Protein AF-A0A2W5SV31-F1 (afdb_monomer)

Structure (mmCIF, N/CA/C/O backbone):
data_AF-A0A2W5SV31-F1
#
_entry.id   AF-A0A2W5SV31-F1
#
loop_
_atom_site.group_PDB
_atom_site.id
_atom_site.type_symbol
_atom_site.label_atom_id
_atom_site.label_alt_id
_atom_site.label_comp_id
_atom_site.label_asym_id
_atom_site.label_entity_id
_atom_site.label_seq_id
_atom_site.pdbx_PDB_ins_code
_atom_site.Cartn_x
_atom_site.Cartn_y
_atom_site.Cartn_z
_atom_site.occupancy
_atom_site.B_iso_or_equiv
_atom_site.auth_seq_id
_atom_site.auth_comp_id
_atom_site.auth_asym_id
_atom_site.auth_atom_id
_atom_site.pdbx_PDB_model_num
ATOM 1 N N . MET A 1 1 ? -4.454 -2.078 -28.420 1.00 28.22 1 MET A N 1
ATOM 2 C CA . MET A 1 1 ? -4.135 -2.884 -27.224 1.00 28.22 1 MET A CA 1
ATOM 3 C C . MET A 1 1 ? -2.738 -2.493 -26.779 1.00 28.22 1 MET A C 1
ATOM 5 O O . MET A 1 1 ? -1.772 -2.972 -27.354 1.00 28.22 1 MET A O 1
ATOM 9 N N . SER A 1 2 ? -2.621 -1.537 -25.859 1.00 23.86 2 SER A N 1
ATOM 10 C CA . SER A 1 2 ? -1.318 -1.123 -25.331 1.00 23.86 2 SER A CA 1
ATOM 11 C C . SER A 1 2 ? -0.977 -2.028 -24.158 1.00 23.86 2 SER A C 1
ATOM 13 O O . SER A 1 2 ? -1.646 -1.982 -23.128 1.00 23.86 2 SER A O 1
ATOM 15 N N . CYS A 1 3 ? 0.020 -2.889 -24.344 1.00 21.86 3 CYS A N 1
ATOM 16 C CA . CYS A 1 3 ? 0.583 -3.693 -23.271 1.00 21.86 3 CYS A CA 1
ATOM 17 C C . CYS A 1 3 ? 1.307 -2.734 -22.314 1.00 21.86 3 CYS A C 1
ATOM 19 O O . CYS A 1 3 ? 2.366 -2.203 -22.641 1.00 21.86 3 CYS A O 1
ATOM 21 N N . VAL A 1 4 ? 0.691 -2.429 -21.171 1.00 24.11 4 VAL A N 1
ATOM 22 C CA . VAL A 1 4 ? 1.327 -1.644 -20.108 1.00 24.11 4 VAL A CA 1
ATOM 23 C C . VAL A 1 4 ? 2.285 -2.582 -19.384 1.00 24.11 4 VAL A C 1
ATOM 25 O O . VAL A 1 4 ? 1.904 -3.276 -18.445 1.00 24.11 4 VAL A O 1
ATOM 28 N N . VAL A 1 5 ? 3.533 -2.636 -19.847 1.00 25.06 5 VAL A N 1
ATOM 29 C CA . VAL A 1 5 ? 4.614 -3.285 -19.102 1.00 25.06 5 VAL A CA 1
ATOM 30 C C . VAL A 1 5 ? 4.975 -2.351 -17.951 1.00 25.06 5 VAL A C 1
ATOM 32 O O . VAL A 1 5 ? 5.663 -1.347 -18.124 1.00 25.06 5 VAL A O 1
ATOM 35 N N . ALA A 1 6 ? 4.440 -2.638 -16.765 1.00 26.17 6 ALA A N 1
ATOM 36 C CA . ALA A 1 6 ? 4.864 -1.982 -15.540 1.00 26.17 6 ALA A CA 1
ATOM 37 C C . ALA A 1 6 ? 6.338 -2.334 -15.288 1.00 26.17 6 ALA A C 1
ATOM 39 O O . ALA A 1 6 ? 6.688 -3.509 -15.177 1.00 26.17 6 ALA A O 1
ATOM 40 N N . LEU A 1 7 ? 7.199 -1.319 -15.195 1.00 31.69 7 LEU A N 1
ATOM 41 C CA . LEU A 1 7 ? 8.605 -1.474 -14.834 1.00 31.69 7 LEU A CA 1
ATOM 42 C C . LEU A 1 7 ? 8.686 -1.924 -13.360 1.00 31.69 7 LEU A C 1
ATOM 44 O O . LEU A 1 7 ? 8.782 -1.109 -12.445 1.00 31.69 7 LEU A O 1
ATOM 48 N N . GLN A 1 8 ? 8.552 -3.227 -13.107 1.00 31.91 8 GLN A N 1
ATOM 49 C CA . GLN A 1 8 ? 8.693 -3.805 -11.772 1.00 31.91 8 GLN A CA 1
ATOM 50 C C . GLN A 1 8 ? 10.175 -4.062 -11.483 1.00 31.91 8 GLN A C 1
ATOM 52 O O . GLN A 1 8 ? 10.772 -5.019 -11.979 1.00 31.91 8 GLN A O 1
ATOM 57 N N . PHE A 1 9 ? 10.768 -3.218 -10.641 1.00 34.75 9 PHE A N 1
ATOM 58 C CA . PHE A 1 9 ? 12.028 -3.538 -9.978 1.00 34.75 9 PHE A CA 1
ATOM 59 C C . PHE A 1 9 ? 11.745 -4.614 -8.919 1.00 34.75 9 PHE A C 1
ATOM 61 O O . PHE A 1 9 ? 11.194 -4.321 -7.859 1.00 34.75 9 PHE A O 1
ATOM 68 N N . LEU A 1 10 ? 12.066 -5.878 -9.211 1.00 33.59 10 LEU A N 1
ATOM 69 C CA . LEU A 1 10 ? 12.044 -6.937 -8.199 1.00 33.59 10 LEU A CA 1
ATOM 70 C C . LEU A 1 10 ? 13.312 -6.838 -7.345 1.00 33.59 10 LEU A C 1
ATOM 72 O O . LEU A 1 10 ? 14.412 -7.076 -7.836 1.00 33.59 10 LEU A O 1
ATOM 76 N N . GLN A 1 11 ? 13.143 -6.521 -6.062 1.00 34.50 11 GLN A N 1
ATOM 77 C CA . GLN A 1 11 ? 14.198 -6.603 -5.057 1.00 34.50 11 GLN A CA 1
ATOM 78 C C . GLN A 1 11 ? 14.086 -7.947 -4.325 1.00 34.50 11 GLN A C 1
ATOM 80 O O . GLN A 1 11 ? 13.143 -8.176 -3.570 1.00 34.50 11 GLN A O 1
ATOM 85 N N . THR A 1 12 ? 15.053 -8.841 -4.522 1.00 31.34 12 THR A N 1
ATOM 86 C CA . THR A 1 12 ? 15.200 -10.066 -3.722 1.00 31.34 12 THR A CA 1
ATOM 87 C C . THR A 1 12 ? 16.319 -9.859 -2.700 1.00 31.34 12 THR A C 1
ATOM 89 O O . THR A 1 12 ? 17.489 -10.045 -3.022 1.00 31.34 12 THR A O 1
ATOM 92 N N . GLY A 1 13 ? 15.984 -9.430 -1.478 1.00 31.97 13 GLY A N 1
ATOM 93 C CA . GLY A 1 13 ? 16.964 -9.299 -0.390 1.00 31.97 13 GLY A CA 1
ATOM 94 C C . GLY A 1 13 ? 16.401 -8.692 0.902 1.00 31.97 13 GLY A C 1
ATOM 95 O O . GLY A 1 13 ? 15.624 -7.740 0.858 1.00 31.97 13 GLY A O 1
ATOM 96 N N . ARG A 1 14 ? 16.783 -9.262 2.058 1.00 30.42 14 ARG A N 1
ATOM 97 C CA . ARG A 1 14 ? 16.486 -8.756 3.415 1.00 30.42 14 ARG A CA 1
ATOM 98 C C . ARG A 1 14 ? 17.289 -7.476 3.692 1.00 30.42 14 ARG A C 1
ATOM 100 O O . ARG A 1 14 ? 18.490 -7.446 3.454 1.00 30.42 14 ARG A O 1
ATOM 107 N N . LEU A 1 15 ? 16.638 -6.452 4.249 1.00 33.12 15 LEU A N 1
ATOM 108 C CA . LEU A 1 15 ? 17.265 -5.176 4.619 1.00 33.12 15 LEU A CA 1
ATOM 109 C C . LEU A 1 15 ? 17.731 -5.178 6.085 1.00 33.12 15 LEU A C 1
ATOM 111 O O . LEU A 1 15 ? 16.917 -5.383 6.988 1.00 33.12 15 LEU A O 1
ATOM 115 N N . ALA A 1 16 ? 19.017 -4.895 6.307 1.00 25.41 16 ALA A N 1
ATOM 116 C CA . ALA A 1 16 ? 19.565 -4.460 7.593 1.00 25.41 16 ALA A CA 1
ATOM 117 C C . ALA A 1 16 ? 19.514 -2.921 7.694 1.00 25.41 16 ALA A C 1
ATOM 119 O O . ALA A 1 16 ? 19.647 -2.221 6.690 1.00 25.41 16 ALA A O 1
ATOM 120 N N . GLN A 1 17 ? 19.279 -2.396 8.901 1.00 27.17 17 GLN A N 1
ATOM 121 C CA . GLN A 1 17 ? 19.207 -0.957 9.182 1.00 27.17 17 GLN A CA 1
ATOM 122 C C . GLN A 1 17 ? 20.571 -0.275 8.987 1.00 27.17 17 GLN A C 1
ATOM 124 O O . GLN A 1 17 ? 21.580 -0.752 9.498 1.00 27.17 17 GLN A O 1
ATOM 129 N N . VAL A 1 18 ? 20.582 0.877 8.311 1.00 25.62 18 VAL A N 1
ATOM 130 C CA . VAL A 1 18 ? 21.742 1.779 8.242 1.00 25.62 18 VAL A CA 1
ATOM 131 C C . VAL A 1 18 ? 21.628 2.802 9.372 1.00 25.62 18 VAL A C 1
ATOM 133 O O . VAL A 1 18 ? 20.698 3.609 9.393 1.00 25.62 18 VAL A O 1
ATOM 136 N N . ALA A 1 19 ? 22.579 2.763 10.305 1.00 24.53 19 ALA A N 1
ATOM 137 C CA . ALA A 1 19 ? 22.870 3.864 11.216 1.00 24.53 19 ALA A CA 1
ATOM 138 C C . ALA A 1 19 ? 23.867 4.817 10.534 1.00 24.53 19 ALA A C 1
ATOM 140 O O . ALA A 1 19 ? 24.877 4.369 9.995 1.00 24.53 19 ALA A O 1
ATOM 141 N N . PHE A 1 20 ? 23.590 6.123 10.553 1.00 26.66 20 PHE A N 1
ATOM 142 C CA . PHE A 1 20 ? 24.522 7.148 10.080 1.00 26.66 20 PHE A CA 1
ATOM 143 C C . PHE A 1 20 ? 25.347 7.700 11.254 1.00 26.66 20 PHE A C 1
ATOM 145 O O . PHE A 1 20 ? 24.796 8.285 12.183 1.00 26.66 20 PHE A O 1
ATOM 152 N N . ALA A 1 21 ? 26.666 7.546 11.167 1.00 24.17 21 ALA A N 1
ATOM 153 C CA . ALA A 1 21 ? 27.721 8.317 11.835 1.00 24.17 21 ALA A CA 1
ATOM 154 C C . ALA A 1 21 ? 28.851 8.412 10.789 1.00 24.17 21 ALA A C 1
ATOM 156 O O . ALA A 1 21 ? 29.061 7.437 10.076 1.00 24.17 21 ALA A O 1
ATOM 157 N N . ASN A 1 22 ? 29.615 9.469 10.526 1.00 29.94 22 ASN A N 1
ATOM 158 C CA . ASN A 1 22 ? 29.923 10.811 11.041 1.00 29.94 22 ASN A CA 1
ATOM 159 C C . ASN A 1 22 ? 30.440 11.599 9.794 1.00 29.94 22 ASN A C 1
ATOM 161 O O . ASN A 1 22 ? 30.661 10.988 8.754 1.00 29.94 22 ASN A O 1
ATOM 165 N N . GLY A 1 23 ? 30.715 12.903 9.752 1.00 28.09 23 GLY A N 1
ATOM 166 C CA . GLY A 1 23 ? 30.848 13.954 10.756 1.00 28.09 23 GLY A CA 1
ATOM 167 C C . GLY A 1 23 ? 31.548 15.176 10.129 1.00 28.09 23 GLY A C 1
ATOM 168 O O . GLY A 1 23 ? 31.851 15.175 8.936 1.00 28.09 23 GLY A O 1
ATOM 169 N N . GLY A 1 24 ? 31.836 16.194 10.948 1.00 26.61 24 GLY A N 1
ATOM 170 C CA . GLY A 1 24 ? 32.794 17.258 10.621 1.00 26.61 24 GLY A CA 1
ATOM 171 C C . GLY A 1 24 ? 32.384 18.655 11.090 1.00 26.61 24 GLY A C 1
ATOM 172 O O . GLY A 1 24 ? 31.771 19.401 10.338 1.00 26.61 24 GLY A O 1
ATOM 173 N N . GLY A 1 25 ? 32.763 19.022 12.317 1.00 28.23 25 GLY A N 1
ATOM 174 C CA . GLY A 1 25 ? 32.589 20.372 12.864 1.00 28.23 25 GLY A CA 1
ATOM 175 C C . GLY A 1 25 ? 33.135 20.476 14.286 1.00 28.23 25 GLY A C 1
ATOM 176 O O . GLY A 1 25 ? 32.397 20.347 15.254 1.00 28.23 25 GLY A O 1
ATOM 177 N N . ILE A 1 26 ? 34.451 20.638 14.384 1.00 30.05 26 ILE A N 1
ATOM 178 C CA . ILE A 1 26 ? 35.252 20.718 15.610 1.00 30.05 26 ILE A CA 1
ATOM 179 C C . ILE A 1 26 ? 35.095 22.120 16.215 1.00 30.05 26 ILE A C 1
ATOM 181 O O . ILE A 1 26 ? 35.419 23.108 15.563 1.00 30.05 26 ILE A O 1
ATOM 185 N N . GLY A 1 27 ? 34.626 22.203 17.459 1.00 30.16 27 GLY A N 1
ATOM 186 C CA . GLY A 1 27 ? 34.583 23.426 18.259 1.00 30.16 27 GLY A CA 1
ATOM 187 C C . GLY A 1 27 ? 34.856 23.072 19.716 1.00 30.16 27 GLY A C 1
ATOM 188 O O . GLY A 1 27 ? 34.079 22.360 20.342 1.00 30.16 27 GLY A O 1
ATOM 189 N N . ALA A 1 28 ? 36.013 23.499 20.208 1.00 32.50 28 ALA A N 1
ATOM 190 C CA . ALA A 1 28 ? 36.573 23.159 21.508 1.00 32.50 28 ALA A CA 1
ATOM 191 C C . ALA A 1 28 ? 35.790 23.757 22.690 1.00 32.50 28 ALA A C 1
ATOM 193 O O . ALA A 1 28 ? 35.463 24.939 22.657 1.00 32.50 28 ALA A O 1
ATOM 194 N N . ALA A 1 29 ? 35.606 22.973 23.762 1.00 32.12 29 ALA A N 1
ATOM 195 C CA . ALA A 1 29 ? 35.586 23.442 25.154 1.00 32.12 29 ALA A CA 1
ATOM 196 C C . ALA A 1 29 ? 35.555 22.263 26.155 1.00 32.12 29 ALA A C 1
ATOM 198 O O . ALA A 1 29 ? 34.691 21.401 26.060 1.00 32.12 29 ALA A O 1
ATOM 199 N N . GLY A 1 30 ? 36.444 22.307 27.158 1.00 32.25 30 GLY A N 1
ATOM 200 C CA . GLY A 1 30 ? 36.186 21.821 28.526 1.00 32.25 30 GLY A CA 1
ATOM 201 C C . GLY A 1 30 ? 36.453 20.342 28.839 1.00 32.25 30 GLY A C 1
ATOM 202 O O . GLY A 1 30 ? 35.803 19.455 28.307 1.00 32.25 30 GLY A O 1
ATOM 203 N N . GLY A 1 31 ? 37.401 20.093 29.750 1.00 33.03 31 GLY A N 1
ATOM 204 C CA . GLY A 1 31 ? 37.865 18.769 30.173 1.00 33.03 31 GLY A CA 1
ATOM 205 C C . GLY A 1 31 ? 36.942 17.969 31.103 1.00 33.03 31 GLY A C 1
ATOM 206 O O . GLY A 1 31 ? 35.987 18.489 31.671 1.00 33.03 31 GLY A O 1
ATOM 207 N N . GLY A 1 32 ? 37.303 16.696 31.301 1.00 31.58 32 GLY A N 1
ATOM 208 C CA . GLY A 1 32 ? 36.719 15.832 32.329 1.00 31.58 32 GLY A CA 1
ATOM 209 C C . GLY A 1 32 ? 36.829 14.333 32.037 1.00 31.58 32 GLY A C 1
ATOM 210 O O . GLY A 1 32 ? 36.016 13.798 31.301 1.00 31.58 32 GLY A O 1
ATOM 211 N N . THR A 1 33 ? 37.808 13.691 32.686 1.00 34.09 33 THR A N 1
ATOM 212 C CA . THR A 1 33 ? 37.839 12.299 33.204 1.00 34.09 33 THR A CA 1
ATOM 213 C C . THR A 1 33 ? 37.586 11.100 32.276 1.00 34.09 33 THR A C 1
ATOM 215 O O . THR A 1 33 ? 36.576 10.985 31.595 1.00 34.09 33 THR A O 1
ATOM 218 N N . GLY A 1 34 ? 38.530 10.155 32.334 1.00 35.09 34 GLY A N 1
ATOM 219 C CA . GLY A 1 34 ? 38.631 8.979 31.480 1.00 35.09 34 GLY A CA 1
ATOM 220 C C . GLY A 1 34 ? 37.488 7.9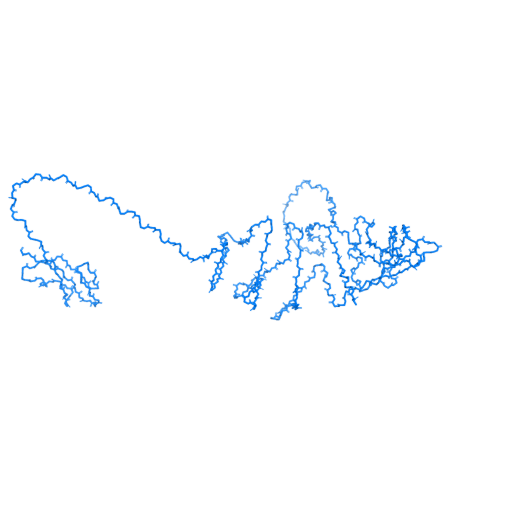68 31.565 1.00 35.09 34 GLY A C 1
ATOM 221 O O . GLY A 1 34 ? 36.895 7.728 32.613 1.00 35.09 34 GLY A O 1
ATOM 222 N N . VAL A 1 35 ? 37.273 7.316 30.425 1.00 34.53 35 VAL A N 1
ATOM 223 C CA . VAL A 1 35 ? 36.503 6.085 30.276 1.00 34.53 35 VAL A CA 1
ATOM 224 C C . VAL A 1 35 ? 37.408 5.102 29.543 1.00 34.53 35 VAL A C 1
ATOM 226 O O . VAL A 1 35 ? 37.850 5.348 28.423 1.00 34.53 35 VAL A O 1
ATOM 229 N N . THR A 1 36 ? 37.734 4.010 30.221 1.00 30.97 36 THR A N 1
ATOM 230 C CA . THR A 1 36 ? 38.489 2.871 29.704 1.00 30.97 36 THR A CA 1
ATOM 231 C C . THR A 1 36 ? 37.670 2.146 28.635 1.00 30.97 36 THR A C 1
ATOM 233 O O . THR A 1 36 ? 36.593 1.628 28.929 1.00 30.97 36 THR A O 1
ATOM 236 N N . THR A 1 37 ? 38.167 2.091 27.402 1.00 33.75 37 THR A N 1
ATOM 237 C CA . THR A 1 37 ? 37.615 1.249 26.330 1.00 33.75 37 THR A CA 1
ATOM 238 C C . THR A 1 37 ? 37.986 -0.223 26.562 1.00 33.75 37 THR A C 1
ATOM 240 O O . THR A 1 37 ? 39.165 -0.488 26.813 1.00 33.75 37 THR A O 1
ATOM 243 N N . PRO A 1 38 ? 37.055 -1.190 26.454 1.00 36.47 38 PRO A N 1
ATOM 244 C CA . PRO A 1 38 ? 37.415 -2.607 26.413 1.00 36.47 38 PRO A CA 1
ATOM 245 C C . PRO A 1 38 ? 38.151 -2.942 25.099 1.00 36.47 38 PRO A C 1
ATOM 247 O O . PRO A 1 38 ? 37.818 -2.350 24.068 1.00 36.47 38 PRO A O 1
ATOM 250 N N . PRO A 1 39 ? 39.119 -3.876 25.106 1.00 44.94 39 PRO A N 1
ATOM 251 C CA . PRO A 1 39 ? 39.737 -4.396 23.892 1.00 44.94 39 PRO A CA 1
ATOM 252 C C . PRO A 1 39 ? 38.855 -5.487 23.255 1.00 44.94 39 PRO A C 1
ATOM 254 O O . PRO A 1 39 ? 38.034 -6.100 23.934 1.00 44.94 39 PRO A O 1
ATOM 257 N N . ASP A 1 40 ? 39.068 -5.729 21.962 1.00 37.69 40 ASP A N 1
ATOM 258 C CA . ASP A 1 40 ? 38.456 -6.766 21.116 1.00 37.69 40 ASP A CA 1
ATOM 259 C C . ASP A 1 40 ? 37.000 -6.559 20.672 1.00 37.69 40 ASP A C 1
ATOM 261 O O . ASP A 1 40 ? 36.059 -7.219 21.113 1.00 37.69 40 ASP A O 1
ATOM 265 N N . LEU A 1 41 ? 36.843 -5.717 19.645 1.00 30.92 41 LEU A N 1
ATOM 266 C CA . LEU A 1 41 ? 35.881 -5.995 18.580 1.00 30.92 41 LEU A CA 1
ATOM 267 C C . LEU A 1 41 ? 36.667 -6.453 17.339 1.00 30.92 41 LEU A C 1
ATOM 269 O O . LEU A 1 41 ? 37.609 -5.760 16.945 1.00 30.92 41 LEU A O 1
ATOM 273 N N . PRO A 1 42 ? 36.316 -7.599 16.723 1.00 33.97 42 PRO A N 1
ATOM 274 C CA . PRO A 1 42 ? 36.942 -8.041 15.481 1.00 33.97 42 PRO A CA 1
ATOM 275 C C . PRO A 1 42 ? 36.697 -7.003 14.372 1.00 33.97 42 PRO A C 1
ATOM 277 O O . PRO A 1 42 ? 35.735 -6.229 14.460 1.00 33.97 42 PRO A O 1
ATOM 280 N N . PRO A 1 43 ? 37.553 -6.948 13.333 1.00 34.06 43 PRO A N 1
ATOM 281 C CA . PRO A 1 43 ? 37.387 -5.991 12.247 1.00 34.06 43 PRO A CA 1
ATOM 282 C C . PRO A 1 43 ? 35.987 -6.138 11.651 1.00 34.06 43 PRO A C 1
ATOM 284 O O . PRO A 1 43 ? 35.509 -7.253 11.447 1.00 34.06 43 PRO A O 1
ATOM 287 N N . PHE A 1 44 ? 35.331 -5.004 11.395 1.00 30.86 44 PHE A N 1
ATOM 288 C CA . PHE A 1 44 ? 34.075 -4.953 10.659 1.00 30.86 44 PHE A CA 1
ATOM 289 C C . PHE A 1 44 ? 34.270 -5.656 9.312 1.00 30.86 44 PHE A C 1
ATOM 291 O O . PHE A 1 44 ? 34.771 -5.057 8.360 1.00 30.86 44 PHE A O 1
ATOM 298 N N . GLU A 1 45 ? 33.868 -6.922 9.217 1.00 31.19 45 GLU A N 1
ATOM 299 C CA . GLU A 1 45 ? 33.585 -7.511 7.923 1.00 31.19 45 GLU A CA 1
ATOM 300 C C . GLU A 1 45 ? 32.416 -6.728 7.336 1.00 31.19 45 GLU A C 1
ATOM 302 O O . GLU A 1 45 ? 31.331 -6.617 7.912 1.00 31.19 45 GLU A O 1
ATOM 307 N N . GLN A 1 46 ? 32.707 -6.105 6.203 1.00 30.31 46 GLN A N 1
ATOM 308 C CA . GLN A 1 46 ? 31.790 -5.343 5.388 1.00 30.31 46 GLN A CA 1
ATOM 309 C C . GLN A 1 46 ? 30.549 -6.199 5.111 1.00 30.31 46 GLN A C 1
ATOM 311 O O . GLN A 1 46 ? 30.577 -7.124 4.302 1.00 30.31 46 GLN A O 1
ATOM 316 N N . LEU A 1 47 ? 29.460 -5.905 5.823 1.00 33.75 47 LEU A N 1
ATOM 317 C CA . LEU A 1 47 ? 28.189 -6.590 5.657 1.00 33.75 47 LEU A CA 1
ATOM 318 C C . LEU A 1 47 ? 27.688 -6.298 4.237 1.00 33.75 47 LEU A C 1
ATOM 320 O O . LEU A 1 47 ? 27.212 -5.203 3.944 1.00 33.75 47 LEU A O 1
ATOM 324 N N . VAL A 1 48 ? 27.855 -7.267 3.338 1.00 36.81 48 VAL A N 1
ATOM 325 C CA . VAL A 1 48 ? 27.348 -7.217 1.967 1.00 36.81 48 VAL A CA 1
ATOM 326 C C . VAL A 1 48 ? 25.828 -7.073 2.036 1.00 36.81 48 VAL A C 1
ATOM 328 O O . VAL A 1 48 ? 25.135 -8.017 2.414 1.00 36.81 48 VAL A O 1
ATOM 331 N N . THR A 1 49 ? 25.287 -5.905 1.688 1.00 42.62 49 THR A N 1
ATOM 332 C CA . THR A 1 49 ? 23.838 -5.731 1.520 1.00 42.62 49 THR A CA 1
ATOM 333 C C . THR A 1 49 ? 23.442 -6.170 0.104 1.00 42.62 49 THR A C 1
ATOM 335 O O . THR A 1 49 ? 23.898 -5.553 -0.858 1.00 42.62 49 THR A O 1
ATOM 338 N N . PRO A 1 50 ? 22.601 -7.209 -0.064 1.00 47.00 50 PRO A N 1
ATOM 339 C CA . PRO A 1 50 ? 22.280 -7.788 -1.363 1.00 47.00 50 PRO A CA 1
ATOM 340 C C . PRO A 1 50 ? 21.022 -7.164 -1.984 1.00 47.00 50 PRO A C 1
ATOM 342 O O . PRO A 1 50 ? 20.007 -6.949 -1.316 1.00 47.00 50 PRO A O 1
ATOM 345 N N . GLY A 1 51 ? 21.068 -6.946 -3.297 1.00 47.94 51 GLY A N 1
ATOM 346 C CA . GLY A 1 51 ? 19.912 -6.580 -4.110 1.00 47.94 51 GLY A CA 1
ATOM 347 C C . GLY A 1 51 ? 20.353 -6.128 -5.492 1.00 47.94 51 GLY A C 1
ATOM 348 O O . GLY A 1 51 ? 20.409 -4.932 -5.750 1.00 47.94 51 GLY A O 1
ATOM 349 N N . ALA A 1 52 ? 20.695 -7.074 -6.367 1.00 55.94 52 ALA A N 1
ATOM 350 C CA . ALA A 1 52 ? 21.082 -6.762 -7.734 1.00 55.94 52 ALA A CA 1
ATOM 351 C C . ALA A 1 52 ? 19.907 -6.107 -8.479 1.00 55.94 52 ALA A C 1
ATOM 353 O O . ALA A 1 52 ? 18.974 -6.793 -8.905 1.00 55.94 52 ALA A O 1
ATOM 354 N N . TYR A 1 53 ? 19.929 -4.779 -8.636 1.00 68.75 53 TYR A N 1
ATOM 355 C CA . TYR A 1 53 ? 18.973 -4.109 -9.512 1.00 68.75 53 TYR A CA 1
ATOM 356 C C . TYR A 1 53 ? 19.263 -4.574 -10.932 1.00 68.75 53 TYR A C 1
ATOM 358 O O . TYR A 1 53 ? 20.389 -4.477 -11.416 1.00 68.75 53 TYR A O 1
ATOM 366 N N . THR A 1 54 ? 18.246 -5.117 -11.589 1.00 81.19 54 THR A N 1
ATOM 367 C CA . THR A 1 54 ? 18.347 -5.550 -12.978 1.00 81.19 54 THR A CA 1
ATOM 368 C C . THR A 1 54 ? 17.245 -4.910 -13.793 1.00 81.19 54 THR A C 1
ATOM 370 O O . THR A 1 54 ? 16.110 -4.793 -13.324 1.00 81.19 54 THR A O 1
ATOM 373 N N . ILE A 1 55 ? 17.572 -4.507 -15.016 1.00 83.19 55 ILE A N 1
ATOM 374 C CA . ILE A 1 55 ? 16.603 -3.913 -15.938 1.00 83.19 55 ILE A CA 1
ATOM 375 C C . ILE A 1 55 ? 16.139 -5.007 -16.900 1.00 83.19 55 ILE A C 1
ATOM 377 O O . ILE A 1 55 ? 16.986 -5.590 -17.580 1.00 83.19 55 ILE A O 1
ATOM 381 N N . PRO A 1 56 ? 14.834 -5.323 -16.974 1.00 84.81 56 PRO A N 1
ATOM 382 C CA . PRO A 1 56 ? 14.332 -6.217 -18.006 1.00 84.81 56 PRO A CA 1
ATOM 383 C C . PRO A 1 56 ? 14.478 -5.544 -19.375 1.00 84.81 56 PRO A C 1
ATOM 385 O O . PRO A 1 56 ? 14.027 -4.416 -19.576 1.00 84.81 56 PRO A O 1
ATOM 388 N N . VAL A 1 57 ? 15.119 -6.250 -20.298 1.00 88.31 57 VAL A N 1
ATOM 389 C CA . VAL A 1 57 ? 15.314 -5.838 -21.685 1.00 88.31 57 VAL A CA 1
ATOM 390 C C . VAL A 1 57 ? 14.597 -6.840 -22.568 1.00 88.31 57 VAL A C 1
ATOM 392 O O . VAL A 1 57 ? 14.874 -8.038 -22.507 1.00 88.31 57 VAL A O 1
ATOM 395 N N . GLU A 1 58 ? 13.693 -6.344 -23.398 1.00 89.94 58 GLU A N 1
ATOM 396 C CA . GLU A 1 58 ? 13.038 -7.136 -24.432 1.00 89.94 58 GLU A CA 1
ATOM 397 C C . GLU A 1 58 ? 13.363 -6.505 -25.773 1.00 89.94 58 GLU A C 1
ATOM 399 O O . GLU A 1 58 ? 13.194 -5.299 -25.970 1.00 89.94 58 GLU A O 1
ATOM 404 N N . GLY A 1 59 ? 13.875 -7.314 -26.691 1.00 91.56 59 GLY A N 1
ATOM 405 C CA . GLY A 1 59 ? 14.393 -6.794 -27.940 1.00 91.56 59 GLY A CA 1
ATOM 406 C C . GLY A 1 59 ? 14.213 -7.751 -29.097 1.00 91.56 59 GLY A C 1
ATOM 407 O O . GLY A 1 59 ? 13.898 -8.931 -28.939 1.00 91.56 59 GLY A O 1
ATOM 408 N N . LYS A 1 60 ? 14.427 -7.196 -30.285 1.00 93.31 60 LYS A N 1
ATOM 409 C CA . LYS A 1 60 ? 14.447 -7.913 -31.552 1.00 93.31 60 LYS A CA 1
ATOM 410 C C . LYS A 1 60 ? 15.816 -7.724 -32.201 1.00 93.31 60 LYS A C 1
ATOM 412 O O . LYS A 1 60 ? 16.370 -6.624 -32.166 1.00 93.31 60 LYS A O 1
ATOM 417 N N . VAL A 1 61 ? 16.355 -8.779 -32.798 1.00 92.56 61 VAL A N 1
ATOM 418 C CA . VAL A 1 61 ? 17.547 -8.742 -33.646 1.00 92.56 61 VAL A CA 1
ATOM 419 C C . VAL A 1 61 ? 17.125 -9.218 -35.031 1.00 92.5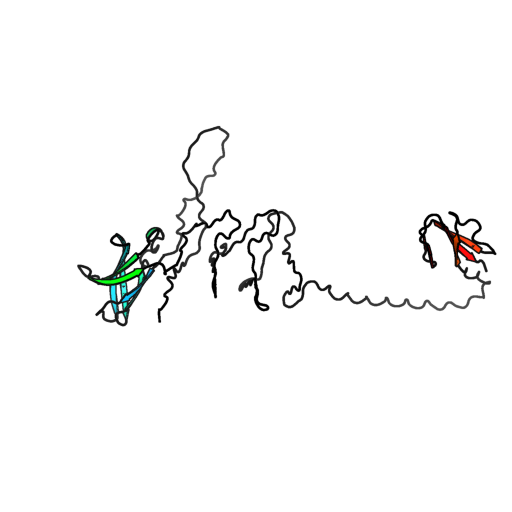6 61 VAL A C 1
ATOM 421 O O . VAL A 1 61 ? 17.052 -10.415 -35.281 1.00 92.56 61 VAL A O 1
ATOM 424 N N . ALA A 1 62 ? 16.819 -8.279 -35.928 1.00 90.06 62 ALA A N 1
ATOM 425 C CA . ALA A 1 62 ? 16.366 -8.609 -37.279 1.00 90.06 62 ALA A CA 1
ATOM 426 C C . ALA A 1 62 ? 17.375 -9.525 -38.000 1.00 90.06 62 ALA A C 1
ATOM 428 O O . ALA A 1 62 ? 18.591 -9.301 -37.931 1.00 90.06 62 ALA A O 1
ATOM 429 N N . GLY A 1 63 ? 16.870 -10.568 -38.659 1.00 88.12 63 GLY A N 1
ATOM 430 C CA . GLY A 1 63 ? 17.659 -11.579 -39.356 1.00 88.12 63 GLY A CA 1
ATOM 431 C C . GLY A 1 63 ? 18.532 -12.440 -38.440 1.00 88.12 63 GLY A C 1
ATOM 432 O O . GLY A 1 63 ? 19.581 -12.909 -38.884 1.00 88.12 63 GLY A O 1
ATOM 433 N N . ALA A 1 64 ? 18.203 -12.571 -37.151 1.00 90.50 64 ALA A N 1
ATOM 434 C CA . ALA A 1 64 ? 18.852 -13.538 -36.268 1.00 90.50 64 ALA A CA 1
ATOM 435 C C . ALA A 1 64 ? 18.110 -14.877 -36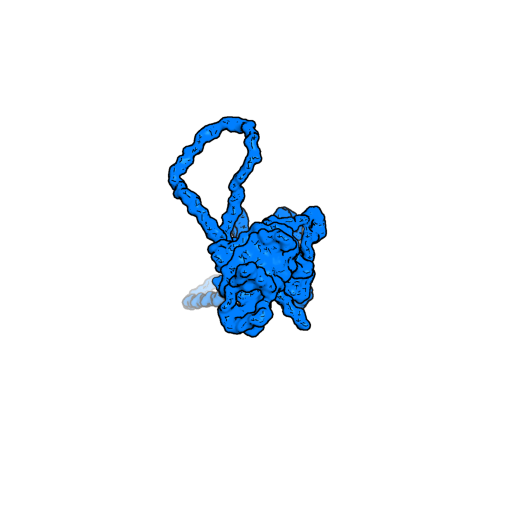.328 1.00 90.50 64 ALA A C 1
ATOM 437 O O . ALA A 1 64 ? 16.899 -14.919 -36.137 1.00 90.50 64 ALA A O 1
ATOM 438 N N . ALA A 1 65 ? 18.847 -15.959 -36.576 1.00 92.75 65 ALA A N 1
ATOM 439 C CA . ALA A 1 65 ? 18.308 -17.309 -36.467 1.00 92.75 65 ALA A CA 1
ATOM 440 C C . ALA A 1 65 ? 18.011 -17.660 -35.001 1.00 92.75 65 ALA A C 1
ATOM 442 O O . ALA A 1 65 ? 18.655 -17.130 -34.089 1.00 92.75 65 ALA A O 1
ATOM 443 N N . ASP A 1 66 ? 17.078 -18.587 -34.796 1.00 94.25 66 ASP A N 1
ATOM 444 C CA . ASP A 1 66 ? 16.800 -19.150 -33.478 1.00 94.25 66 ASP A CA 1
ATOM 445 C C . ASP A 1 66 ? 18.050 -19.829 -32.907 1.00 94.25 66 ASP A C 1
ATOM 447 O O . ASP A 1 66 ? 18.800 -20.506 -33.618 1.00 94.25 66 ASP A O 1
ATOM 451 N N . GLY A 1 67 ? 18.284 -19.641 -31.609 1.00 94.00 67 GLY A N 1
ATOM 452 C CA . GLY A 1 67 ? 19.459 -20.169 -30.922 1.00 94.00 67 GLY A CA 1
ATOM 453 C C . GLY A 1 67 ? 20.175 -19.132 -30.066 1.00 94.00 67 GLY A C 1
ATOM 454 O O . GLY A 1 67 ? 19.619 -18.113 -29.677 1.00 94.00 67 GLY A O 1
ATOM 455 N N . SER A 1 68 ? 21.424 -19.410 -29.705 1.00 94.31 68 SER A N 1
ATOM 456 C CA . SER A 1 68 ? 22.204 -18.524 -28.835 1.00 94.31 68 SER A CA 1
ATOM 457 C C . SER A 1 68 ? 22.931 -17.445 -29.634 1.00 94.31 68 SER A C 1
ATOM 459 O O . SER A 1 68 ? 23.690 -17.758 -30.548 1.00 94.31 68 SER A O 1
ATOM 461 N N . LEU A 1 69 ? 22.758 -16.181 -29.247 1.00 93.75 69 LEU A N 1
ATOM 462 C CA . LEU A 1 69 ? 23.448 -15.042 -29.849 1.00 93.75 69 LEU A CA 1
ATOM 463 C C . LEU A 1 69 ? 24.116 -14.188 -28.772 1.00 93.75 69 LEU A C 1
ATOM 465 O O . LEU A 1 69 ? 23.497 -13.844 -27.765 1.00 93.75 69 LEU A O 1
ATOM 469 N N . ARG A 1 70 ? 25.384 -13.826 -28.986 1.00 93.44 70 ARG A N 1
ATOM 470 C CA . ARG A 1 70 ? 26.133 -12.950 -28.082 1.00 93.44 70 ARG A CA 1
ATOM 471 C C . ARG A 1 70 ? 25.907 -11.487 -28.465 1.00 93.44 70 ARG A C 1
ATOM 473 O O . ARG A 1 70 ? 26.177 -11.080 -29.596 1.00 93.44 70 ARG A O 1
ATOM 480 N N . LEU A 1 71 ? 25.363 -10.722 -27.524 1.00 93.94 71 LEU A N 1
ATOM 481 C CA . LEU A 1 71 ? 25.013 -9.316 -27.685 1.00 93.94 71 LEU A CA 1
ATOM 482 C C . LEU A 1 71 ? 25.777 -8.455 -26.681 1.00 93.94 71 LEU A C 1
ATOM 484 O O . LEU A 1 71 ? 25.962 -8.844 -25.526 1.00 93.94 71 LEU A O 1
ATOM 488 N N . VAL A 1 72 ? 26.181 -7.271 -27.129 1.00 93.69 72 VAL A N 1
ATOM 489 C CA . VAL A 1 72 ? 26.692 -6.193 -26.277 1.00 93.69 72 VAL A CA 1
ATOM 490 C C . VAL A 1 72 ? 25.524 -5.275 -25.948 1.00 93.69 72 VAL A C 1
ATOM 492 O O . VAL A 1 72 ? 24.896 -4.741 -26.862 1.00 93.69 72 VAL A O 1
ATOM 495 N N . PHE A 1 73 ? 25.225 -5.113 -24.665 1.00 93.50 73 PHE A N 1
ATOM 496 C CA . PHE A 1 73 ? 24.204 -4.212 -24.150 1.00 93.50 73 PHE A CA 1
ATOM 497 C C . PHE A 1 73 ? 24.859 -2.964 -23.578 1.00 93.50 73 PHE A C 1
ATOM 499 O O . PHE A 1 73 ? 25.720 -3.085 -22.713 1.00 93.50 73 PHE A O 1
ATOM 506 N N . THR A 1 74 ? 24.402 -1.791 -24.001 1.00 92.75 74 THR A N 1
ATOM 507 C CA . THR A 1 74 ? 24.904 -0.493 -23.540 1.00 92.75 74 THR A CA 1
ATOM 508 C C . THR A 1 74 ? 23.740 0.349 -23.036 1.00 92.75 74 THR A C 1
ATOM 510 O O . THR A 1 74 ? 22.831 0.680 -23.7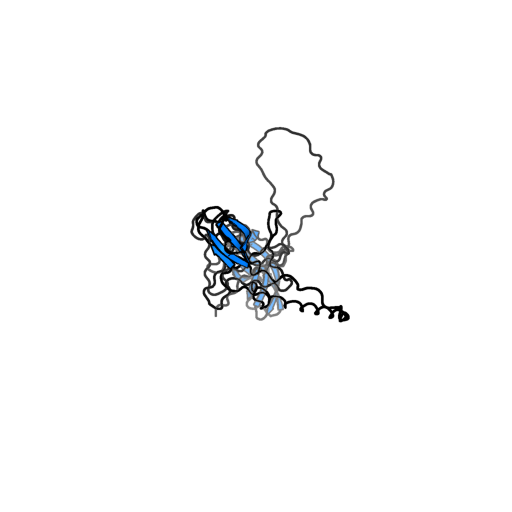96 1.00 92.75 74 THR A O 1
ATOM 513 N N . LEU A 1 75 ? 23.755 0.681 -21.749 1.00 91.62 75 LEU A N 1
ATOM 514 C CA . LEU A 1 75 ? 22.847 1.616 -21.094 1.00 91.62 75 LEU A CA 1
ATOM 515 C C . LEU A 1 75 ? 23.452 3.019 -21.154 1.00 91.62 75 LEU A C 1
ATOM 517 O O . LEU A 1 75 ? 24.561 3.223 -20.663 1.00 91.62 75 LEU A O 1
ATOM 521 N N . SER A 1 76 ? 22.718 3.982 -21.704 1.00 91.81 76 SER A N 1
ATOM 522 C CA . SER A 1 76 ? 23.145 5.379 -21.799 1.00 91.81 76 SER A CA 1
ATOM 523 C C . SER A 1 76 ? 22.037 6.369 -21.432 1.00 91.81 76 SER A C 1
ATOM 525 O O . SER A 1 76 ? 20.850 6.069 -21.566 1.00 91.81 76 SER A O 1
ATOM 527 N N . GLU A 1 77 ? 22.419 7.568 -20.996 1.00 88.81 77 GLU A N 1
ATOM 528 C CA . GLU A 1 77 ? 21.546 8.746 -20.922 1.00 88.81 77 GLU A CA 1
ATOM 529 C C . GLU A 1 77 ? 22.052 9.774 -21.941 1.00 88.81 77 GLU A C 1
ATOM 531 O O . GLU A 1 77 ? 23.137 10.337 -21.795 1.00 88.81 77 GLU A O 1
ATOM 536 N N . GLY A 1 78 ? 21.299 9.964 -23.029 1.00 86.62 78 GLY A N 1
ATOM 537 C CA . GLY A 1 78 ? 21.813 10.669 -24.206 1.00 86.62 78 GLY A CA 1
ATOM 538 C C . GLY A 1 78 ? 23.066 9.973 -24.751 1.00 86.62 78 GLY A C 1
ATOM 539 O O . GLY A 1 78 ? 23.036 8.768 -25.024 1.00 86.62 78 GLY A O 1
ATOM 540 N N . ASP A 1 79 ? 24.159 10.730 -24.858 1.00 87.25 79 ASP A N 1
ATOM 541 C CA . ASP A 1 79 ? 25.463 10.258 -25.344 1.00 87.25 79 ASP A CA 1
ATOM 542 C C . ASP A 1 79 ? 26.374 9.698 -24.234 1.00 87.25 79 ASP A C 1
ATOM 544 O O . ASP A 1 79 ? 27.473 9.222 -24.516 1.00 87.25 79 ASP A O 1
ATOM 548 N N . VAL A 1 80 ? 25.943 9.745 -22.968 1.00 89.44 80 VAL A N 1
ATOM 549 C CA . VAL A 1 80 ? 26.746 9.273 -21.831 1.00 89.44 80 VAL A CA 1
ATOM 550 C C . VAL A 1 80 ? 26.483 7.793 -21.591 1.00 89.44 80 VAL A C 1
ATOM 552 O O . VAL A 1 80 ? 25.383 7.413 -21.192 1.00 89.44 80 VAL A O 1
ATOM 555 N N . GLU A 1 81 ? 27.497 6.955 -21.800 1.00 91.44 81 GLU A N 1
ATOM 556 C CA . GLU A 1 81 ? 27.455 5.545 -21.414 1.00 91.44 81 GLU A CA 1
ATOM 557 C C . GLU A 1 81 ? 27.500 5.408 -19.888 1.00 91.44 81 GLU A C 1
ATOM 559 O O . GLU A 1 81 ? 28.432 5.863 -19.228 1.00 91.44 81 GLU A O 1
ATOM 564 N N . LEU A 1 82 ? 26.473 4.768 -19.334 1.00 88.31 82 LEU A N 1
ATOM 565 C CA . LEU A 1 82 ? 26.350 4.491 -17.908 1.00 88.31 82 LEU A CA 1
ATOM 566 C C . LEU A 1 82 ? 26.886 3.092 -17.594 1.00 88.31 82 LEU A C 1
ATOM 568 O O . LEU A 1 82 ? 27.619 2.899 -16.628 1.00 88.31 82 LEU A O 1
ATOM 572 N N . PHE A 1 83 ? 26.521 2.097 -18.403 1.00 89.69 83 PHE A N 1
ATOM 573 C CA . PHE A 1 83 ? 26.898 0.707 -18.159 1.00 89.69 83 PHE A CA 1
ATOM 574 C C . PHE A 1 83 ? 26.895 -0.110 -19.444 1.00 89.69 83 PHE A C 1
ATOM 576 O O . PHE A 1 83 ? 25.969 0.010 -20.243 1.00 89.69 83 PHE A O 1
ATOM 583 N N . THR A 1 84 ? 27.868 -1.005 -19.586 1.00 90.75 84 THR A N 1
ATOM 584 C CA . THR A 1 84 ? 27.921 -1.977 -20.678 1.00 90.75 84 THR A CA 1
ATOM 585 C C . THR A 1 84 ? 28.131 -3.383 -20.134 1.00 90.75 84 THR A C 1
ATOM 587 O O . THR A 1 84 ? 28.947 -3.601 -19.239 1.00 90.75 84 THR A O 1
ATOM 590 N N . GLU A 1 85 ? 27.428 -4.357 -20.707 1.00 90.44 85 GLU A N 1
ATOM 591 C CA . GLU A 1 85 ? 27.715 -5.774 -20.497 1.00 90.44 85 GLU A CA 1
ATOM 592 C C . GLU A 1 85 ? 27.553 -6.581 -21.784 1.00 90.44 85 GLU A C 1
ATOM 594 O O . GLU A 1 85 ? 26.703 -6.290 -22.622 1.00 90.44 85 GLU A O 1
ATOM 599 N N . THR A 1 86 ? 28.328 -7.655 -21.911 1.00 91.81 86 THR A N 1
ATOM 600 C CA . THR A 1 86 ? 28.199 -8.606 -23.019 1.00 91.81 86 THR A CA 1
ATOM 601 C C . THR A 1 86 ? 27.593 -9.904 -22.518 1.00 91.81 86 THR A C 1
ATOM 603 O O . THR A 1 86 ? 28.123 -10.530 -21.594 1.00 91.81 86 THR A O 1
ATOM 606 N N . ARG A 1 87 ? 26.501 -10.349 -23.144 1.00 91.94 87 ARG A N 1
ATOM 607 C CA . ARG A 1 87 ? 25.780 -11.561 -22.743 1.00 91.94 87 ARG A CA 1
ATOM 608 C C . ARG A 1 87 ? 25.299 -12.381 -23.927 1.00 91.94 87 ARG A C 1
ATOM 610 O O . ARG A 1 87 ? 24.906 -11.853 -24.961 1.00 91.94 87 ARG A O 1
ATOM 617 N N . THR A 1 88 ? 25.310 -13.695 -23.736 1.00 93.12 88 THR A N 1
ATOM 618 C CA . THR A 1 88 ? 24.648 -14.638 -24.636 1.00 93.12 88 THR A CA 1
ATOM 619 C C . THR A 1 88 ? 23.175 -14.705 -24.265 1.00 93.12 88 THR A C 1
ATOM 621 O O . THR A 1 88 ? 22.843 -15.042 -23.129 1.00 93.12 88 THR A O 1
ATOM 624 N N . VAL A 1 89 ? 22.305 -14.381 -25.215 1.00 93.38 89 VAL A N 1
ATOM 625 C CA . VAL A 1 89 ? 20.851 -14.488 -25.084 1.00 93.38 89 VAL A CA 1
ATOM 626 C C . VAL A 1 89 ? 20.325 -15.595 -25.987 1.00 93.38 89 VAL A C 1
ATOM 628 O O . VAL A 1 89 ? 20.945 -15.930 -26.996 1.00 93.38 89 VAL A O 1
ATOM 631 N N . THR A 1 90 ? 19.173 -16.156 -25.629 1.00 95.75 90 THR A N 1
ATOM 632 C CA . THR A 1 90 ? 18.448 -17.076 -26.511 1.00 95.75 90 THR A CA 1
ATOM 633 C C . THR A 1 90 ? 17.519 -16.264 -27.407 1.00 95.75 90 THR A C 1
ATOM 635 O O . THR A 1 90 ? 16.699 -15.495 -26.904 1.00 95.75 90 THR A O 1
ATOM 638 N N . ILE A 1 91 ? 17.675 -16.430 -28.715 1.00 95.69 91 ILE A N 1
ATOM 639 C CA . ILE A 1 91 ? 16.819 -15.882 -29.758 1.00 95.69 91 ILE A CA 1
ATOM 640 C C . ILE A 1 91 ? 15.742 -16.913 -30.091 1.00 95.69 91 ILE A C 1
ATOM 642 O O . ILE A 1 91 ? 16.070 -18.064 -30.374 1.00 95.69 91 ILE A O 1
ATOM 646 N N . ASN A 1 92 ? 14.482 -16.483 -30.069 1.00 94.19 92 ASN A N 1
ATOM 647 C CA . ASN A 1 92 ? 13.342 -17.229 -30.597 1.00 94.19 92 ASN A CA 1
ATOM 648 C C . ASN A 1 92 ? 12.498 -16.267 -31.441 1.00 94.19 92 ASN A C 1
ATOM 650 O O . ASN A 1 92 ? 12.065 -15.234 -30.924 1.00 94.19 92 ASN A O 1
ATOM 654 N N . ASP A 1 93 ? 12.285 -16.581 -32.718 1.00 93.81 93 ASP A N 1
ATOM 655 C CA . ASP A 1 93 ? 11.584 -15.728 -33.688 1.00 93.81 93 ASP A CA 1
ATOM 656 C C . ASP A 1 93 ? 12.163 -14.300 -33.726 1.00 93.81 93 ASP A C 1
ATOM 658 O O . ASP A 1 93 ? 11.474 -13.296 -33.531 1.00 93.81 93 ASP A O 1
ATOM 662 N N . GLU A 1 94 ? 13.490 -14.207 -33.880 1.00 93.19 94 GLU A N 1
ATOM 663 C CA . GLU A 1 94 ? 14.266 -12.954 -33.870 1.00 93.19 94 GLU A CA 1
ATOM 664 C C . GLU A 1 94 ? 14.188 -12.144 -32.555 1.00 93.19 94 GLU A C 1
ATOM 666 O O . GLU A 1 94 ? 14.737 -11.042 -32.483 1.00 93.19 94 GLU A O 1
ATOM 671 N N . ARG A 1 95 ? 13.519 -12.641 -31.506 1.00 92.50 95 ARG A N 1
ATOM 672 C CA . ARG A 1 95 ? 13.301 -11.933 -30.234 1.00 92.50 95 ARG A CA 1
ATOM 673 C C . ARG A 1 95 ? 14.105 -12.527 -29.094 1.00 92.50 95 ARG A C 1
ATOM 675 O O . ARG A 1 95 ? 14.415 -13.713 -29.086 1.00 92.50 95 ARG A O 1
ATOM 682 N N . PHE A 1 96 ? 14.378 -11.704 -28.088 1.00 93.31 96 PHE A N 1
ATOM 683 C CA . PHE A 1 96 ? 15.012 -12.134 -26.848 1.00 93.31 96 PHE A CA 1
ATOM 684 C C . PHE A 1 96 ? 14.444 -11.401 -25.634 1.00 93.31 96 PHE A C 1
ATOM 686 O O . PHE A 1 96 ? 13.920 -10.289 -25.733 1.00 93.31 96 PHE A O 1
ATOM 693 N N . THR A 1 97 ? 14.643 -12.014 -24.472 1.00 90.31 97 THR A N 1
ATOM 694 C CA . THR A 1 97 ? 14.451 -11.396 -23.159 1.00 90.31 97 THR A CA 1
ATOM 695 C C . THR A 1 97 ? 15.753 -11.495 -22.378 1.00 90.31 97 THR A C 1
ATOM 697 O O . THR A 1 97 ? 16.368 -12.562 -22.340 1.00 90.31 97 THR A O 1
ATOM 700 N N . HIS A 1 98 ? 16.175 -10.411 -21.739 1.00 89.56 98 HIS A N 1
ATOM 701 C CA . HIS A 1 98 ? 17.394 -10.358 -20.937 1.00 89.56 98 HIS A CA 1
ATOM 702 C C . HIS A 1 98 ? 17.193 -9.497 -19.688 1.00 89.56 98 HIS A C 1
ATOM 704 O O . HIS A 1 98 ? 16.267 -8.694 -19.613 1.00 89.56 98 HIS A O 1
ATOM 710 N N . ARG A 1 99 ? 18.059 -9.657 -18.686 1.00 86.94 99 ARG A N 1
ATOM 711 C CA . ARG A 1 99 ? 18.083 -8.807 -17.490 1.00 86.94 99 ARG A CA 1
ATOM 712 C C . ARG A 1 99 ? 19.445 -8.139 -17.368 1.00 86.94 99 ARG A C 1
ATOM 714 O O . ARG A 1 99 ? 20.417 -8.792 -16.979 1.00 86.94 99 ARG A O 1
ATOM 721 N N . LEU A 1 100 ? 19.497 -6.846 -17.681 1.00 87.06 100 LEU A N 1
ATOM 722 C CA . LEU A 1 100 ? 20.725 -6.058 -17.641 1.00 87.06 100 LEU A CA 1
ATOM 723 C C . LEU A 1 100 ? 21.284 -6.000 -16.217 1.00 87.06 100 LEU A C 1
ATOM 725 O O . LEU A 1 100 ? 20.522 -5.739 -15.283 1.00 87.06 100 LEU A O 1
ATOM 729 N N . GLY A 1 101 ? 22.588 -6.226 -16.052 1.00 82.81 101 GLY A N 1
ATOM 730 C CA . GLY A 1 101 ? 23.264 -6.218 -14.750 1.00 82.81 101 GLY A CA 1
ATOM 731 C C . GLY A 1 101 ? 23.220 -7.560 -14.024 1.00 82.81 101 GLY A C 1
ATOM 732 O O . GLY A 1 101 ? 23.746 -7.684 -12.928 1.00 82.81 101 GLY A O 1
ATOM 733 N N . SER A 1 102 ? 22.654 -8.603 -14.636 1.00 78.94 102 SER A N 1
ATOM 734 C CA . SER A 1 102 ? 22.728 -9.978 -14.111 1.00 78.94 102 SER A CA 1
ATOM 735 C C . SER A 1 102 ? 24.147 -10.575 -14.141 1.00 78.94 102 SER A C 1
ATOM 737 O O . SER A 1 102 ? 24.353 -11.723 -13.751 1.00 78.94 102 SER A O 1
ATOM 739 N N . SER A 1 103 ? 25.131 -9.843 -14.670 1.00 69.31 103 SER A N 1
ATOM 740 C CA . SER A 1 103 ? 26.541 -10.239 -14.732 1.00 69.31 103 SER A CA 1
ATOM 741 C C . SER A 1 103 ? 27.400 -9.793 -13.565 1.00 69.31 103 SER A C 1
ATOM 743 O O . SER A 1 103 ? 28.401 -10.449 -13.278 1.00 69.31 103 SER A O 1
ATOM 745 N N . SER A 1 104 ? 27.006 -8.738 -12.864 1.00 66.38 104 SER A N 1
ATOM 746 C CA . SER A 1 104 ? 27.713 -8.286 -11.679 1.00 66.38 104 SER A CA 1
ATOM 747 C C . SER A 1 104 ? 27.169 -9.000 -10.442 1.00 66.38 104 SER A C 1
ATOM 749 O O . SER A 1 104 ? 25.961 -9.154 -10.266 1.00 66.38 104 SER A O 1
ATOM 751 N N . LEU A 1 105 ? 28.066 -9.378 -9.526 1.00 58.50 105 LEU A N 1
ATOM 752 C CA . LEU A 1 105 ? 27.701 -9.944 -8.217 1.00 58.50 105 LEU A CA 1
ATOM 753 C C . LEU A 1 105 ? 26.781 -9.013 -7.397 1.00 58.50 105 LEU A C 1
ATOM 755 O O . LEU A 1 105 ? 26.136 -9.461 -6.456 1.00 58.50 105 LEU A O 1
ATOM 759 N N . GLN A 1 106 ? 26.722 -7.727 -7.762 1.00 63.62 106 GLN A N 1
ATOM 760 C CA . GLN A 1 106 ? 25.980 -6.665 -7.080 1.00 63.62 106 GLN A CA 1
ATOM 761 C C . GLN A 1 106 ? 24.837 -6.058 -7.921 1.00 63.62 106 GLN A C 1
ATOM 763 O O . GLN A 1 106 ? 24.156 -5.151 -7.450 1.00 63.62 106 GLN A O 1
ATOM 768 N N . GLY A 1 107 ? 24.591 -6.530 -9.151 1.00 73.25 107 GLY A N 1
ATOM 769 C CA . GLY A 1 107 ? 23.646 -5.891 -10.077 1.00 73.25 107 GLY A CA 1
ATOM 770 C C . GLY A 1 107 ? 24.083 -4.512 -10.571 1.00 73.25 107 GLY A C 1
ATOM 771 O O . GLY A 1 107 ? 25.256 -4.135 -10.480 1.00 73.25 107 GLY A O 1
ATOM 772 N N . LEU A 1 108 ? 23.133 -3.745 -11.102 1.00 76.56 108 LEU A N 1
ATOM 773 C CA . LEU A 1 108 ? 23.330 -2.323 -11.370 1.00 76.56 108 LEU A CA 1
ATOM 774 C C . LEU A 1 108 ? 23.308 -1.556 -10.045 1.00 76.56 108 LEU A C 1
ATOM 776 O O . LEU A 1 108 ? 22.413 -1.749 -9.220 1.00 76.56 108 LEU A O 1
ATOM 780 N N . SER A 1 109 ? 24.272 -0.657 -9.847 1.00 74.44 109 SER A N 1
ATOM 781 C CA . SER A 1 109 ? 24.258 0.216 -8.672 1.00 74.44 109 SER A CA 1
ATOM 782 C C . SER A 1 109 ? 23.031 1.140 -8.714 1.00 74.44 109 SER A C 1
ATOM 784 O O . SER A 1 109 ? 22.784 1.752 -9.752 1.00 74.44 109 SER A O 1
ATOM 786 N N . PRO A 1 110 ? 22.298 1.345 -7.604 1.00 65.62 110 PRO A N 1
ATOM 787 C CA . PRO A 1 110 ? 21.216 2.333 -7.536 1.00 65.62 110 PRO A CA 1
ATOM 788 C C . PRO A 1 110 ? 21.657 3.754 -7.898 1.00 65.62 110 PRO A C 1
ATOM 790 O O . PRO A 1 110 ? 20.860 4.539 -8.405 1.00 65.62 110 PRO A O 1
ATOM 793 N N . SER A 1 111 ? 22.930 4.087 -7.657 1.00 69.94 111 SER A N 1
ATOM 794 C CA . SER A 1 111 ? 23.505 5.384 -8.025 1.00 69.94 111 SER A CA 1
ATOM 795 C C . SER A 1 111 ? 23.638 5.577 -9.535 1.00 69.94 111 SER A C 1
ATOM 797 O O . SER A 1 111 ? 23.725 6.712 -9.984 1.00 69.94 111 SER A O 1
ATOM 799 N N . LEU A 1 112 ? 23.635 4.492 -10.315 1.00 73.94 112 LEU A N 1
ATOM 800 C CA . LEU A 1 112 ? 23.832 4.524 -11.762 1.00 73.94 112 LEU A CA 1
ATOM 801 C C . LEU A 1 112 ? 22.689 5.226 -12.503 1.00 73.94 112 LEU A C 1
ATOM 803 O O . LEU A 1 112 ? 22.916 5.859 -13.523 1.00 73.94 112 LEU A O 1
ATOM 807 N N . LEU A 1 113 ? 21.467 5.090 -11.986 1.00 69.31 113 LEU A N 1
ATOM 808 C CA . LEU A 1 113 ? 20.255 5.700 -12.545 1.00 69.31 113 LEU A CA 1
ATOM 809 C C . LEU A 1 113 ? 19.754 6.877 -11.696 1.00 69.31 113 LEU A C 1
ATOM 811 O O . LEU A 1 113 ? 18.665 7.404 -11.930 1.00 69.31 113 LEU A O 1
ATOM 815 N N . ALA A 1 114 ? 20.501 7.267 -10.661 1.00 66.75 114 ALA A N 1
ATOM 816 C CA . ALA A 1 114 ? 20.089 8.343 -9.777 1.00 66.75 114 ALA A CA 1
ATOM 817 C C . ALA A 1 114 ? 20.143 9.682 -10.527 1.00 66.75 114 ALA A C 1
ATOM 819 O O . ALA A 1 114 ? 21.206 10.139 -10.931 1.00 66.75 114 ALA A O 1
ATOM 820 N N . GLY A 1 115 ? 18.985 10.325 -10.691 1.00 64.38 115 GLY A N 1
ATOM 821 C CA . GLY A 1 115 ? 18.868 11.602 -11.404 1.00 64.38 115 GLY A CA 1
ATOM 822 C C . GLY A 1 115 ? 18.675 11.476 -12.918 1.00 64.38 115 GLY A C 1
ATOM 823 O O . GLY A 1 115 ? 18.364 12.482 -13.554 1.00 64.38 115 GLY A O 1
ATOM 824 N N . THR A 1 116 ? 18.770 10.263 -13.470 1.00 68.88 116 THR A N 1
ATOM 825 C CA . THR A 1 116 ? 18.519 9.993 -14.888 1.00 68.88 116 THR A CA 1
ATOM 826 C C . THR A 1 116 ? 17.046 10.203 -15.222 1.00 68.88 116 THR A C 1
ATOM 828 O O . THR A 1 116 ? 16.158 9.603 -14.609 1.00 68.88 116 THR A O 1
ATOM 831 N N . LYS A 1 117 ? 16.769 11.076 -16.195 1.00 68.25 117 LYS A N 1
ATOM 832 C CA . LYS A 1 117 ? 15.398 11.413 -16.628 1.00 68.25 117 LYS A CA 1
ATOM 833 C C . LYS A 1 117 ? 14.911 10.480 -17.729 1.00 68.25 117 LYS A C 1
ATOM 835 O O . LYS A 1 117 ? 13.726 10.156 -17.800 1.00 68.25 117 LYS A O 1
ATOM 840 N N . THR A 1 118 ? 15.840 10.061 -18.578 1.00 78.44 118 THR A N 1
ATOM 841 C CA . THR A 1 118 ? 15.618 9.161 -19.707 1.00 78.44 118 THR A CA 1
ATOM 842 C C . THR A 1 118 ? 16.848 8.288 -19.866 1.00 78.44 118 THR A C 1
ATOM 844 O O . THR A 1 118 ? 17.953 8.814 -19.951 1.00 78.44 118 THR A O 1
ATOM 847 N N . ALA A 1 119 ? 16.670 6.976 -19.949 1.00 86.69 119 ALA A N 1
ATOM 848 C CA . ALA A 1 119 ? 17.761 6.069 -20.278 1.00 86.69 119 ALA A CA 1
ATOM 849 C C . ALA A 1 119 ? 17.426 5.296 -21.550 1.00 86.69 119 ALA A C 1
ATOM 851 O O . ALA A 1 119 ? 16.264 5.044 -21.850 1.00 86.69 119 ALA A O 1
ATOM 852 N N . THR A 1 120 ? 18.437 4.899 -22.308 1.00 89.69 120 THR A N 1
ATOM 853 C CA . THR A 1 120 ? 18.288 4.024 -23.469 1.00 89.69 120 THR A CA 1
ATOM 854 C C . THR A 1 120 ? 19.192 2.822 -23.287 1.00 89.69 120 THR A C 1
ATOM 856 O O . THR A 1 120 ? 20.375 2.970 -23.004 1.00 89.69 120 THR A O 1
ATOM 859 N N . VAL A 1 121 ? 18.642 1.626 -23.470 1.00 92.44 121 VAL A N 1
ATOM 860 C CA . VAL A 1 121 ? 19.441 0.407 -23.604 1.00 92.44 121 VAL A CA 1
ATOM 861 C C . VAL A 1 121 ? 19.573 0.106 -25.084 1.00 92.44 121 VAL A C 1
ATOM 863 O O . VAL A 1 121 ? 18.570 -0.052 -25.773 1.00 92.44 121 VAL A O 1
ATOM 866 N N . ARG A 1 122 ? 20.798 0.028 -25.590 1.00 94.19 122 ARG A N 1
ATOM 867 C CA . ARG A 1 122 ? 21.119 -0.396 -26.956 1.00 94.19 122 ARG A CA 1
ATOM 868 C C . ARG A 1 122 ? 21.665 -1.814 -26.903 1.00 94.19 122 ARG A C 1
ATOM 870 O O . ARG A 1 122 ? 22.406 -2.137 -25.982 1.00 94.19 122 ARG A O 1
ATOM 877 N N . TRP A 1 123 ? 21.330 -2.644 -27.884 1.00 95.19 123 TRP A N 1
ATOM 878 C CA . TRP A 1 123 ? 21.971 -3.945 -28.070 1.00 95.19 123 TRP A CA 1
ATOM 879 C C . TRP A 1 123 ? 22.590 -4.037 -29.457 1.00 95.19 123 TRP A C 1
ATOM 881 O O . TRP A 1 123 ? 22.005 -3.602 -30.451 1.00 95.19 123 TRP A O 1
ATOM 891 N N . ALA A 1 124 ? 23.782 -4.612 -29.525 1.00 93.62 124 ALA A N 1
ATOM 892 C CA . ALA A 1 124 ? 24.541 -4.805 -30.749 1.00 93.62 124 ALA A CA 1
ATOM 893 C C . ALA A 1 124 ? 25.022 -6.250 -30.852 1.00 93.62 124 ALA A C 1
ATOM 895 O O . ALA A 1 124 ? 25.316 -6.880 -29.835 1.00 93.62 124 ALA A O 1
ATOM 896 N N . ARG A 1 125 ? 25.125 -6.775 -32.078 1.00 92.69 125 ARG A N 1
ATOM 897 C CA . ARG A 1 125 ? 25.828 -8.046 -32.299 1.00 92.69 125 ARG A CA 1
ATOM 898 C C . ARG A 1 125 ? 27.293 -7.838 -31.921 1.00 92.69 125 ARG A C 1
ATOM 900 O O . ARG A 1 125 ? 27.873 -6.814 -32.284 1.00 92.69 125 ARG A O 1
ATOM 907 N N . GLU A 1 126 ? 27.874 -8.783 -31.188 1.00 90.00 126 GLU A N 1
ATOM 908 C CA . GLU A 1 126 ? 29.293 -8.728 -30.832 1.00 90.00 126 GLU A CA 1
ATOM 909 C C . GLU A 1 126 ? 30.152 -9.062 -32.062 1.00 90.00 126 GLU A C 1
ATOM 911 O O . GLU A 1 126 ? 30.561 -10.195 -32.299 1.00 90.00 126 GLU A O 1
ATOM 916 N N . THR A 1 127 ? 30.366 -8.047 -32.889 1.00 82.38 127 THR A N 1
ATOM 917 C CA . THR A 1 127 ? 31.246 -8.050 -34.060 1.00 82.38 127 THR A CA 1
ATOM 918 C C . THR A 1 127 ? 32.281 -6.941 -33.895 1.00 82.38 127 THR A C 1
ATOM 920 O O . THR A 1 127 ? 32.170 -6.109 -32.999 1.00 82.38 127 THR A O 1
ATOM 923 N N . THR A 1 128 ? 33.301 -6.885 -34.747 1.00 70.31 128 THR A N 1
ATOM 924 C CA . THR A 1 128 ? 34.275 -5.783 -34.737 1.00 70.31 128 THR A CA 1
ATOM 925 C C . THR A 1 128 ? 34.172 -5.006 -36.053 1.00 70.31 128 THR A C 1
ATOM 927 O O . THR A 1 128 ? 34.614 -5.532 -37.073 1.00 70.31 128 THR A O 1
ATOM 930 N N . PRO A 1 129 ? 33.598 -3.784 -36.076 1.00 74.50 129 PRO A N 1
ATOM 931 C CA . PRO A 1 129 ? 32.909 -3.081 -34.984 1.00 74.50 129 PRO A CA 1
ATOM 932 C C . PRO A 1 129 ? 31.529 -3.683 -34.664 1.00 74.50 129 PRO A C 1
ATOM 934 O O . PRO A 1 129 ? 30.920 -4.358 -35.500 1.00 74.50 129 PRO A O 1
ATOM 937 N N . SER A 1 130 ? 31.026 -3.440 -33.451 1.00 76.88 130 SER A N 1
ATOM 938 C CA . SER A 1 130 ? 29.705 -3.919 -33.030 1.00 76.88 130 SER A CA 1
ATOM 939 C C . SER A 1 130 ? 28.616 -3.221 -33.839 1.00 76.88 130 SER A C 1
ATOM 941 O O . SER A 1 130 ? 28.544 -1.992 -33.868 1.00 76.88 130 SER A O 1
ATOM 943 N N . VAL A 1 131 ? 27.746 -3.997 -34.484 1.00 81.06 131 VAL A N 1
ATOM 944 C CA . VAL A 1 131 ? 26.626 -3.453 -35.263 1.00 81.06 131 VAL A CA 1
ATOM 945 C C . VAL A 1 131 ? 25.387 -3.394 -34.379 1.00 81.06 131 VAL A C 1
ATOM 947 O O . VAL A 1 131 ? 24.901 -4.426 -33.908 1.00 81.06 131 VAL A O 1
ATOM 950 N N . VAL A 1 132 ? 24.878 -2.181 -34.147 1.00 85.81 132 VAL A N 1
ATOM 951 C CA . VAL A 1 132 ? 23.676 -1.945 -33.334 1.00 85.81 132 VAL A CA 1
ATOM 952 C C . VAL A 1 132 ? 22.483 -2.637 -33.984 1.00 85.81 132 VAL A C 1
ATOM 954 O O . VAL A 1 132 ? 22.124 -2.347 -35.121 1.00 85.81 132 VAL A O 1
ATOM 957 N N . ALA A 1 133 ? 21.882 -3.559 -33.243 1.00 86.12 133 ALA A N 1
ATOM 958 C CA . ALA A 1 133 ? 20.757 -4.373 -33.677 1.00 86.12 133 ALA A CA 1
ATOM 959 C C . ALA A 1 133 ? 19.408 -3.804 -33.215 1.00 86.12 133 ALA A C 1
ATOM 961 O O . ALA A 1 133 ? 18.388 -4.083 -33.839 1.00 86.12 133 ALA A O 1
ATOM 962 N N . GLY A 1 134 ? 19.394 -3.003 -32.147 1.00 91.50 134 GLY A N 1
ATOM 963 C CA . GLY A 1 134 ? 18.194 -2.315 -31.684 1.00 91.50 134 GLY A CA 1
ATOM 964 C C . GLY A 1 134 ? 18.416 -1.511 -30.406 1.00 91.50 134 GLY A C 1
ATOM 965 O O . GLY A 1 134 ? 19.528 -1.446 -29.869 1.00 91.50 134 GLY A O 1
ATOM 966 N N . SER A 1 135 ? 17.349 -0.870 -29.937 1.00 91.50 135 SER A N 1
ATOM 967 C CA . SER A 1 135 ? 17.333 -0.129 -28.680 1.00 91.50 135 SER A CA 1
ATOM 968 C C . SER A 1 135 ? 15.957 -0.144 -28.012 1.00 91.50 135 SER A C 1
ATOM 970 O O . SER A 1 135 ? 14.926 -0.319 -28.661 1.00 91.50 135 SER A O 1
ATOM 972 N N . GLN A 1 136 ? 15.953 0.058 -26.697 1.00 89.25 136 GLN A N 1
ATOM 973 C CA . GLN A 1 136 ? 14.775 0.215 -25.857 1.00 89.25 136 GLN A CA 1
ATOM 974 C C . GLN A 1 136 ? 14.924 1.507 -25.060 1.00 89.25 136 GLN A C 1
ATOM 976 O O . GLN A 1 136 ? 15.868 1.671 -24.284 1.00 89.25 136 GLN A O 1
ATOM 981 N N . HIS A 1 137 ? 13.976 2.423 -25.244 1.00 86.12 137 HIS A N 1
ATOM 982 C CA . HIS A 1 137 ? 13.902 3.636 -24.445 1.00 86.12 137 HIS A CA 1
ATOM 983 C C . HIS A 1 137 ? 13.234 3.327 -23.102 1.00 86.12 137 HIS A C 1
ATOM 985 O O . HIS A 1 137 ? 12.103 2.843 -23.043 1.00 86.12 137 HIS A O 1
ATOM 991 N N . LEU A 1 138 ? 13.932 3.638 -22.019 1.00 79.06 138 LEU A N 1
ATOM 992 C CA . LEU A 1 138 ? 13.450 3.570 -20.652 1.00 79.06 138 LEU A CA 1
ATOM 993 C C . LEU A 1 138 ? 13.029 4.981 -20.240 1.00 79.06 138 LEU A C 1
ATOM 995 O O . LEU A 1 138 ? 13.845 5.818 -19.850 1.00 79.06 138 LEU A O 1
ATOM 999 N N . ALA A 1 139 ? 11.734 5.252 -20.358 1.00 64.81 139 ALA A N 1
ATOM 1000 C CA . ALA A 1 139 ? 11.117 6.404 -19.719 1.00 64.81 139 ALA A CA 1
ATOM 1001 C C . ALA A 1 139 ? 10.420 5.933 -18.442 1.00 64.81 139 ALA A C 1
ATOM 1003 O O . ALA A 1 139 ? 9.814 4.857 -18.427 1.00 64.81 139 ALA A O 1
ATOM 1004 N N . ALA A 1 140 ? 10.444 6.755 -17.389 1.00 57.16 140 ALA A N 1
ATOM 1005 C CA . ALA A 1 140 ? 9.428 6.633 -16.351 1.00 57.16 140 ALA A CA 1
ATOM 1006 C C . ALA A 1 140 ? 8.050 6.673 -17.032 1.00 57.16 140 ALA A C 1
ATOM 1008 O O . ALA A 1 140 ? 7.860 7.431 -17.989 1.00 57.16 140 ALA A O 1
ATOM 1009 N N . ALA A 1 141 ? 7.103 5.842 -16.581 1.00 55.72 141 ALA A N 1
ATOM 1010 C CA . ALA A 1 141 ? 5.754 5.884 -17.132 1.00 55.72 141 ALA A CA 1
ATOM 1011 C C . ALA A 1 141 ? 5.248 7.338 -17.095 1.00 55.72 141 ALA A C 1
ATOM 1013 O O . ALA A 1 141 ? 5.553 8.049 -16.129 1.00 55.72 141 ALA A O 1
ATOM 1014 N N . PRO A 1 142 ? 4.511 7.806 -18.117 1.00 41.28 142 PRO A N 1
ATOM 1015 C CA . PRO A 1 142 ? 3.935 9.142 -18.085 1.00 41.28 142 PRO A CA 1
ATOM 1016 C C . PRO A 1 142 ? 3.208 9.320 -16.746 1.00 41.28 142 PRO A C 1
ATOM 1018 O O . PRO A 1 142 ? 2.392 8.475 -16.380 1.00 41.28 142 PRO A O 1
ATOM 1021 N N . TYR A 1 143 ? 3.552 10.370 -15.996 1.00 48.72 143 TYR A N 1
ATOM 1022 C CA . TYR A 1 143 ? 2.991 10.695 -14.672 1.00 48.72 143 TYR A CA 1
ATOM 1023 C C . TYR A 1 143 ? 3.438 9.826 -13.479 1.00 48.72 143 TYR A C 1
ATOM 1025 O O . TYR A 1 143 ? 2.935 10.020 -12.371 1.00 48.72 143 TYR A O 1
ATOM 1033 N N . ALA A 1 144 ? 4.406 8.920 -13.642 1.00 53.59 144 ALA A N 1
ATOM 1034 C CA . ALA A 1 144 ? 5.013 8.233 -12.505 1.00 53.59 144 ALA A CA 1
ATOM 1035 C C . ALA A 1 144 ? 5.943 9.185 -11.739 1.00 53.59 144 ALA A C 1
ATOM 1037 O O . ALA A 1 144 ? 7.039 9.516 -12.191 1.00 53.59 144 ALA A O 1
ATOM 1038 N N . MET A 1 145 ? 5.509 9.618 -10.555 1.00 64.62 145 MET A N 1
ATOM 1039 C CA . MET A 1 145 ? 6.395 10.248 -9.581 1.00 64.62 145 MET A CA 1
ATOM 1040 C C . MET A 1 145 ? 7.108 9.155 -8.788 1.00 64.62 145 MET A C 1
ATOM 1042 O O . MET A 1 145 ? 6.490 8.450 -7.991 1.00 64.62 145 MET A O 1
ATOM 1046 N N . THR A 1 146 ? 8.414 9.026 -8.995 1.00 68.56 146 THR A N 1
ATOM 1047 C CA . THR A 1 146 ? 9.263 8.168 -8.167 1.00 68.56 146 THR A CA 1
ATOM 1048 C C . THR A 1 146 ? 9.876 9.008 -7.056 1.00 68.56 146 THR A C 1
ATOM 1050 O O 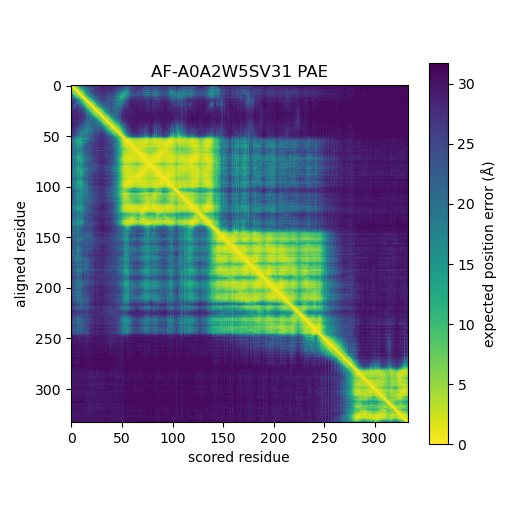. THR A 1 146 ? 10.501 10.034 -7.315 1.00 68.56 146 THR A O 1
ATOM 1053 N N . LEU A 1 147 ? 9.713 8.566 -5.812 1.00 75.12 147 LEU A N 1
ATOM 1054 C CA . LEU A 1 147 ? 10.429 9.130 -4.674 1.00 75.12 147 LEU A CA 1
ATOM 1055 C C . LEU A 1 147 ? 11.729 8.354 -4.467 1.00 75.12 147 LEU A C 1
ATOM 1057 O O . LEU A 1 147 ? 11.730 7.123 -4.469 1.00 75.12 147 LEU A O 1
ATOM 1061 N N . SER A 1 148 ? 12.834 9.067 -4.270 1.00 75.12 148 SER A N 1
ATOM 1062 C CA . SER A 1 148 ? 14.093 8.442 -3.873 1.00 75.12 148 SER A CA 1
ATOM 1063 C C . SER A 1 148 ? 13.997 7.867 -2.451 1.00 75.12 148 SER A C 1
ATOM 1065 O O . SER A 1 148 ? 13.203 8.349 -1.631 1.00 75.12 148 SER A O 1
ATOM 1067 N N . PRO A 1 149 ? 14.810 6.849 -2.112 1.00 75.62 149 PRO A N 1
ATOM 1068 C CA . PRO A 1 149 ? 14.927 6.383 -0.736 1.00 75.62 149 PRO A CA 1
ATOM 1069 C C . PRO A 1 149 ? 15.217 7.545 0.224 1.00 75.62 149 PRO A C 1
ATOM 1071 O O . PRO A 1 149 ? 16.129 8.337 0.000 1.00 75.62 149 PRO A O 1
ATOM 1074 N N . GLY A 1 150 ? 14.422 7.655 1.291 1.00 74.06 150 GLY A N 1
ATOM 1075 C CA . GLY A 1 150 ? 14.543 8.726 2.286 1.00 74.06 150 GLY A CA 1
ATOM 1076 C C . GLY A 1 150 ? 13.795 10.023 1.955 1.00 74.06 150 GLY A C 1
ATOM 1077 O O . GLY A 1 150 ? 13.813 10.943 2.775 1.00 74.06 150 GLY A O 1
ATOM 1078 N N . ALA A 1 151 ? 13.105 10.112 0.813 1.00 79.81 151 ALA A N 1
ATOM 1079 C CA . ALA A 1 151 ? 12.250 11.255 0.506 1.00 79.81 151 ALA A CA 1
ATOM 1080 C C . ALA A 1 151 ? 11.185 11.478 1.598 1.00 79.81 151 ALA A C 1
ATOM 1082 O O . ALA A 1 151 ? 10.590 10.534 2.122 1.00 79.81 151 ALA A O 1
ATOM 1083 N N . ARG A 1 152 ? 10.931 12.748 1.941 1.00 84.94 152 ARG A N 1
ATOM 1084 C CA . ARG A 1 152 ? 9.957 13.143 2.970 1.00 84.94 152 ARG A CA 1
ATOM 1085 C C . ARG A 1 152 ? 8.957 14.128 2.384 1.00 84.94 152 ARG A C 1
ATOM 1087 O O . ARG A 1 152 ? 9.353 15.190 1.916 1.00 84.94 152 ARG A O 1
ATOM 1094 N N . ILE A 1 153 ? 7.672 13.804 2.485 1.00 87.38 153 ILE A N 1
ATOM 1095 C CA . ILE A 1 153 ? 6.575 14.722 2.168 1.00 87.38 153 ILE A CA 1
ATOM 1096 C C . ILE A 1 153 ? 6.098 15.337 3.484 1.00 87.38 153 ILE A C 1
ATOM 1098 O O . ILE A 1 153 ? 5.762 14.615 4.422 1.00 87.38 153 ILE A O 1
ATOM 1102 N N . LYS A 1 154 ? 6.113 16.669 3.579 1.00 87.44 154 LYS A N 1
ATOM 1103 C CA . LYS A 1 154 ? 5.691 17.418 4.770 1.00 87.44 154 LYS A CA 1
ATOM 1104 C C . LYS A 1 154 ? 4.771 18.565 4.354 1.00 87.44 154 LYS A C 1
ATOM 1106 O O . LYS A 1 154 ? 5.041 19.224 3.358 1.00 87.44 154 LYS A O 1
ATOM 1111 N N . SER A 1 155 ? 3.733 18.821 5.145 1.00 87.81 155 SER A N 1
ATOM 1112 C CA . SER A 1 155 ? 2.890 20.021 5.069 1.00 87.81 155 SER A CA 1
ATOM 1113 C C . SER A 1 155 ? 2.855 20.663 6.450 1.00 87.81 155 SER A C 1
ATOM 1115 O O . SER A 1 155 ? 2.816 19.957 7.456 1.00 87.81 155 SER A O 1
ATOM 1117 N N . THR A 1 156 ? 2.895 21.990 6.496 1.00 86.62 156 THR A N 1
ATOM 1118 C CA . THR A 1 156 ? 2.704 22.797 7.714 1.00 86.62 156 THR A CA 1
ATOM 1119 C C . THR A 1 156 ? 1.329 23.465 7.752 1.00 86.62 156 THR A C 1
ATOM 1121 O O . THR A 1 156 ? 1.033 24.213 8.679 1.00 86.62 156 THR A O 1
ATOM 1124 N N . SER A 1 157 ? 0.495 23.218 6.740 1.00 87.12 157 SER A N 1
ATOM 1125 C CA . SER A 1 157 ? -0.866 23.743 6.656 1.00 87.12 157 SER A CA 1
ATOM 1126 C C . SER A 1 157 ? -1.886 22.721 7.157 1.00 87.12 157 SER A C 1
ATOM 1128 O O . SER A 1 157 ? -1.561 21.560 7.403 1.00 87.12 157 SER A O 1
ATOM 1130 N N . THR A 1 158 ? -3.144 23.142 7.253 1.00 84.19 158 THR A N 1
ATOM 1131 C CA . THR A 1 158 ? -4.278 22.248 7.524 1.00 84.19 158 THR A CA 1
ATOM 1132 C C . THR A 1 158 ? -4.671 21.391 6.314 1.00 84.19 158 THR A C 1
ATOM 1134 O O . THR A 1 158 ? -5.453 20.455 6.464 1.00 84.19 158 THR A O 1
ATOM 1137 N N . ALA A 1 159 ? -4.140 21.687 5.122 1.00 87.00 159 ALA A N 1
ATOM 1138 C CA . ALA A 1 159 ? -4.380 20.906 3.916 1.00 87.00 159 ALA A CA 1
ATOM 1139 C C . ALA A 1 159 ? -3.484 19.650 3.869 1.00 87.00 159 ALA A C 1
ATOM 1141 O O . ALA A 1 159 ? -2.341 19.675 4.353 1.00 87.00 159 ALA A O 1
ATOM 1142 N N . PRO A 1 160 ? -3.969 18.548 3.261 1.00 88.38 160 PRO A N 1
ATOM 1143 C CA . PRO A 1 160 ? -3.216 17.303 3.177 1.00 88.38 160 PRO A CA 1
ATOM 1144 C C . PRO A 1 160 ? -1.927 17.486 2.372 1.00 88.38 160 PRO A C 1
ATOM 1146 O O . PRO A 1 160 ? -1.927 18.064 1.288 1.00 88.38 160 PRO A O 1
ATOM 1149 N N . ALA A 1 161 ? -0.825 16.933 2.884 1.00 90.69 161 ALA A N 1
ATOM 1150 C CA . ALA A 1 161 ? 0.471 16.968 2.204 1.00 90.69 161 ALA A CA 1
ATOM 1151 C C . ALA A 1 161 ? 0.505 16.103 0.928 1.00 90.69 161 ALA A C 1
ATOM 1153 O O . ALA A 1 161 ? 1.303 16.351 0.029 1.00 90.69 161 ALA A O 1
ATOM 1154 N N . LEU A 1 162 ? -0.346 15.074 0.865 1.00 90.50 162 LEU A N 1
ATOM 1155 C CA . LEU A 1 162 ? -0.518 14.179 -0.274 1.00 90.50 162 LEU A CA 1
ATOM 1156 C C . LEU A 1 162 ? -1.969 13.690 -0.301 1.00 90.50 162 LEU A C 1
ATOM 1158 O O . LEU A 1 162 ? -2.463 13.176 0.700 1.00 90.50 162 LEU A O 1
ATOM 1162 N N . THR A 1 163 ? -2.628 13.821 -1.452 1.00 88.62 163 THR A N 1
ATOM 1163 C CA . THR A 1 163 ? -3.935 13.205 -1.717 1.00 88.62 163 THR A CA 1
ATOM 1164 C C . THR A 1 163 ? -3.775 12.199 -2.847 1.00 88.62 163 THR A C 1
ATOM 1166 O O . THR A 1 163 ? -3.254 12.543 -3.905 1.00 88.62 163 THR A O 1
ATOM 1169 N N . VAL A 1 164 ? -4.216 10.959 -2.624 1.00 89.25 164 VAL A N 1
ATOM 1170 C CA . VAL A 1 164 ? -4.208 9.897 -3.638 1.00 89.25 164 VAL A CA 1
ATOM 1171 C C . VAL A 1 164 ? -5.648 9.484 -3.910 1.00 89.25 164 VAL A C 1
ATOM 1173 O O . VAL A 1 164 ? -6.328 8.980 -3.019 1.00 89.25 164 VAL A O 1
ATOM 1176 N N . THR A 1 165 ? -6.107 9.685 -5.143 1.00 87.12 165 THR A N 1
ATOM 1177 C CA . THR A 1 165 ? -7.446 9.287 -5.597 1.00 87.12 165 THR A CA 1
ATOM 1178 C C . THR A 1 165 ? -7.310 8.201 -6.655 1.00 87.12 165 THR A C 1
ATOM 1180 O O . THR A 1 165 ? -6.549 8.350 -7.607 1.00 87.12 165 THR A O 1
ATOM 1183 N N . ASN A 1 166 ? -8.024 7.091 -6.481 1.00 86.00 166 ASN A N 1
ATOM 1184 C CA . ASN A 1 166 ? -7.989 5.949 -7.392 1.00 86.00 166 ASN A CA 1
ATOM 1185 C C . ASN A 1 166 ? -9.348 5.223 -7.360 1.00 86.00 166 ASN A C 1
ATOM 1187 O O . ASN A 1 166 ? -10.095 5.347 -6.392 1.00 86.00 166 ASN A O 1
ATOM 1191 N N . THR A 1 167 ? -9.664 4.467 -8.409 1.00 85.75 167 THR A N 1
ATOM 1192 C CA . THR A 1 167 ? -10.817 3.552 -8.493 1.00 85.75 167 THR A CA 1
ATOM 1193 C C . THR A 1 167 ? -10.505 2.135 -7.990 1.00 85.75 167 THR A C 1
ATOM 1195 O O . THR A 1 167 ? -11.400 1.307 -7.860 1.00 85.75 167 THR A O 1
ATOM 1198 N N . SER A 1 168 ? -9.234 1.848 -7.716 1.00 87.44 168 SER A N 1
ATOM 1199 C CA . SER A 1 168 ? -8.693 0.576 -7.245 1.00 87.44 168 SER A CA 1
ATOM 1200 C C . SER A 1 168 ? -7.737 0.827 -6.066 1.00 87.44 168 SER A C 1
ATOM 1202 O O . SER A 1 168 ? -8.050 1.584 -5.148 1.00 87.44 168 SER A O 1
ATOM 1204 N N . THR A 1 169 ? -6.559 0.202 -6.055 1.00 81.00 169 THR A N 1
ATOM 1205 C CA . THR A 1 169 ? -5.579 0.350 -4.975 1.00 81.00 169 THR A CA 1
ATOM 1206 C C . THR A 1 169 ? -4.868 1.698 -5.072 1.00 81.00 169 THR A C 1
ATOM 1208 O O . THR A 1 169 ? -4.083 1.926 -5.988 1.00 81.00 169 THR A O 1
ATOM 1211 N N . GLY A 1 170 ? -5.124 2.585 -4.106 1.00 86.50 170 GLY A N 1
ATOM 1212 C CA . GLY A 1 170 ? -4.441 3.877 -4.008 1.00 86.50 170 GLY A CA 1
ATOM 1213 C C . GLY A 1 170 ? -2.990 3.746 -3.537 1.00 86.50 170 GLY A C 1
ATOM 1214 O O . GLY A 1 170 ? -2.073 4.173 -4.228 1.00 86.50 170 GLY A O 1
ATOM 1215 N N . VAL A 1 171 ? -2.777 3.125 -2.371 1.00 89.44 171 VAL A N 1
ATOM 1216 C CA . VAL A 1 171 ? -1.448 2.941 -1.766 1.00 89.44 171 VAL A CA 1
ATOM 1217 C C . VAL A 1 171 ? -1.229 1.467 -1.451 1.00 89.44 171 VAL A C 1
ATOM 1219 O O . VAL A 1 171 ? -2.023 0.851 -0.743 1.00 89.44 171 VAL A O 1
ATOM 1222 N N . ARG A 1 172 ? -0.123 0.907 -1.949 1.00 87.94 172 ARG A N 1
ATOM 1223 C CA . ARG A 1 172 ? 0.352 -0.434 -1.595 1.00 87.94 172 ARG A CA 1
ATOM 1224 C C . ARG A 1 172 ? 1.737 -0.318 -0.975 1.00 87.94 172 ARG A C 1
ATOM 1226 O O . ARG A 1 172 ? 2.665 0.132 -1.636 1.00 87.94 172 ARG A O 1
ATOM 1233 N N . ALA A 1 173 ? 1.874 -0.754 0.272 1.00 88.44 173 ALA A N 1
ATOM 1234 C CA . ALA A 1 173 ? 3.158 -0.845 0.957 1.00 88.44 173 ALA A CA 1
ATOM 1235 C C . ALA A 1 173 ? 3.492 -2.311 1.244 1.00 88.44 173 ALA A C 1
ATOM 1237 O O . ALA A 1 173 ? 2.620 -3.101 1.604 1.00 88.44 173 ALA A O 1
ATOM 1238 N N . THR A 1 174 ? 4.756 -2.691 1.081 1.00 85.81 174 THR A N 1
ATOM 1239 C CA . THR A 1 174 ? 5.226 -4.057 1.331 1.00 85.81 174 THR A CA 1
ATOM 1240 C C . THR A 1 174 ? 6.538 -3.988 2.092 1.00 85.81 174 THR A C 1
ATOM 1242 O O . THR A 1 174 ? 7.455 -3.282 1.684 1.00 85.81 174 THR A O 1
ATOM 1245 N N . ALA A 1 175 ? 6.618 -4.717 3.201 1.00 87.88 175 ALA A N 1
ATOM 1246 C CA . ALA A 1 175 ? 7.830 -4.853 3.991 1.00 87.88 175 ALA A CA 1
ATOM 1247 C C . ALA A 1 175 ? 8.167 -6.343 4.109 1.00 87.88 175 ALA A C 1
ATOM 1249 O O . ALA A 1 175 ? 7.395 -7.107 4.675 1.00 87.88 175 ALA A O 1
ATOM 1250 N N . SER A 1 176 ? 9.302 -6.753 3.543 1.00 83.19 176 SER A N 1
ATOM 1251 C CA . SER A 1 176 ? 9.770 -8.150 3.510 1.00 83.19 176 SER A CA 1
ATOM 1252 C C . SER A 1 176 ? 10.691 -8.519 4.681 1.00 83.19 176 SER A C 1
ATOM 1254 O O . SER A 1 176 ? 11.122 -9.664 4.809 1.00 83.19 176 SER A O 1
ATOM 1256 N N . SER A 1 177 ? 11.032 -7.545 5.528 1.00 83.56 177 SER A N 1
ATOM 1257 C CA . SER A 1 177 ? 11.866 -7.754 6.713 1.00 83.56 177 SER A CA 1
ATOM 1258 C C . SER A 1 177 ? 11.032 -8.254 7.892 1.00 83.56 177 SER A C 1
ATOM 1260 O O . SER A 1 177 ? 9.898 -7.820 8.077 1.00 83.56 177 SER A O 1
ATOM 1262 N N . THR A 1 178 ? 11.628 -9.088 8.747 1.00 79.88 178 THR A N 1
ATOM 1263 C CA . THR A 1 178 ? 11.012 -9.591 9.990 1.00 79.88 178 THR A CA 1
ATOM 1264 C C . THR A 1 178 ? 10.692 -8.485 10.999 1.00 79.88 178 THR A C 1
ATOM 1266 O O . THR A 1 178 ? 9.904 -8.693 11.916 1.00 79.88 178 THR A O 1
ATOM 1269 N N . THR A 1 179 ? 11.285 -7.302 10.834 1.00 82.31 179 THR A N 1
ATOM 1270 C CA . THR A 1 179 ? 11.025 -6.100 11.642 1.00 82.31 179 THR A CA 1
ATOM 1271 C C . THR A 1 179 ? 10.494 -4.934 10.806 1.00 82.31 179 THR A C 1
ATOM 1273 O O . THR A 1 179 ? 10.319 -3.823 11.313 1.00 82.31 179 THR A O 1
ATOM 1276 N N . GLY A 1 180 ? 10.257 -5.169 9.513 1.00 82.12 180 GLY A N 1
ATOM 1277 C CA . GLY A 1 180 ? 9.814 -4.149 8.579 1.00 82.12 180 GLY A CA 1
ATOM 1278 C C . GLY A 1 180 ? 8.390 -3.689 8.875 1.00 82.12 180 GLY A C 1
ATOM 1279 O O . GLY A 1 180 ? 7.547 -4.448 9.345 1.00 82.12 180 GLY A O 1
ATOM 1280 N N . ARG A 1 181 ? 8.110 -2.422 8.575 1.00 85.56 181 ARG A N 1
ATOM 1281 C CA . ARG A 1 181 ? 6.770 -1.842 8.686 1.00 85.56 181 ARG A CA 1
ATOM 1282 C C . ARG A 1 181 ? 6.377 -1.304 7.321 1.00 85.56 181 ARG A C 1
ATOM 1284 O O . ARG A 1 181 ? 7.128 -0.526 6.746 1.00 85.56 181 ARG A O 1
ATOM 1291 N N . GLY A 1 182 ? 5.229 -1.736 6.802 1.00 87.75 182 GLY A N 1
ATOM 1292 C CA . GLY A 1 182 ? 4.716 -1.236 5.526 1.00 87.75 182 GLY A CA 1
ATOM 1293 C C . GLY A 1 182 ? 4.206 0.198 5.657 1.00 87.75 182 GLY A C 1
ATOM 1294 O O . GLY A 1 182 ? 4.714 1.103 5.006 1.00 87.75 182 GLY A O 1
ATOM 1295 N N . ILE A 1 183 ? 3.222 0.403 6.535 1.00 90.31 183 ILE A N 1
ATOM 1296 C CA . ILE A 1 183 ? 2.641 1.715 6.841 1.00 90.31 183 ILE A CA 1
ATOM 1297 C C . ILE A 1 183 ? 2.718 1.925 8.351 1.00 90.31 183 ILE A C 1
ATOM 1299 O O . ILE A 1 183 ? 2.362 1.035 9.125 1.00 90.31 183 ILE A O 1
ATOM 1303 N N . VAL A 1 184 ? 3.185 3.101 8.765 1.00 89.19 184 VAL A N 1
ATOM 1304 C CA . VAL A 1 184 ? 3.184 3.537 10.164 1.00 89.19 184 VAL A CA 1
ATOM 1305 C C . VAL A 1 184 ? 2.422 4.848 10.230 1.00 89.19 184 VAL A C 1
ATOM 1307 O O . VAL A 1 184 ? 2.854 5.837 9.646 1.00 89.19 184 VAL A O 1
ATOM 1310 N N . GLY A 1 185 ? 1.284 4.837 10.916 1.00 89.81 185 GLY A N 1
ATOM 1311 C CA . GLY A 1 185 ? 0.569 6.054 11.269 1.00 89.81 185 GLY A CA 1
ATOM 1312 C C . GLY A 1 185 ? 0.844 6.405 12.719 1.00 89.81 185 GLY A C 1
ATOM 1313 O O . GLY A 1 185 ? 0.578 5.601 13.611 1.00 89.81 185 GLY A O 1
ATOM 1314 N N . GLU A 1 186 ? 1.370 7.599 12.949 1.00 89.25 186 GLU A N 1
ATOM 1315 C CA . GLU A 1 186 ? 1.657 8.130 14.276 1.00 89.25 186 GLU A CA 1
ATOM 1316 C C . GLU A 1 186 ? 0.936 9.468 14.432 1.00 89.25 186 GLU A C 1
ATOM 1318 O O . GLU A 1 186 ? 0.992 10.317 13.543 1.00 89.25 186 GLU A O 1
ATOM 1323 N N . SER A 1 187 ? 0.260 9.646 15.565 1.00 87.81 187 SER A N 1
ATOM 1324 C CA . SER A 1 187 ? -0.222 10.949 16.004 1.00 87.81 187 SER A CA 1
ATOM 1325 C C . SER A 1 187 ? 0.403 11.278 17.351 1.00 87.81 187 SER A C 1
ATOM 1327 O O . SER A 1 187 ? 0.304 10.498 18.296 1.00 87.81 187 SER A O 1
ATOM 1329 N N . THR A 1 188 ? 1.039 12.443 17.425 1.00 86.00 188 THR A N 1
ATOM 1330 C CA . THR A 1 188 ? 1.705 12.961 18.625 1.00 86.00 188 THR A CA 1
ATOM 1331 C C . THR A 1 188 ? 0.878 14.025 19.348 1.00 86.00 188 THR A C 1
ATOM 1333 O O . THR A 1 188 ? 1.350 14.616 20.318 1.00 86.00 188 THR A O 1
ATOM 1336 N N . SER A 1 189 ? -0.348 14.303 18.887 1.00 83.88 189 SER A N 1
ATOM 1337 C CA . SER A 1 189 ? -1.185 15.332 19.504 1.00 83.88 189 SER A CA 1
ATOM 1338 C C . SER A 1 189 ? -1.608 14.911 20.910 1.00 83.88 189 SER A C 1
ATOM 1340 O O . SER A 1 189 ? -2.251 13.879 21.088 1.00 83.88 189 SER A O 1
ATOM 1342 N N . GLY A 1 190 ? -1.289 15.735 21.910 1.00 80.94 190 GLY A N 1
ATOM 1343 C CA . GLY A 1 190 ? -1.699 15.504 23.299 1.00 80.94 190 GLY A CA 1
ATOM 1344 C C . GLY A 1 190 ? -3.172 15.821 23.583 1.00 80.94 190 GLY A C 1
ATOM 1345 O O . GLY A 1 190 ? -3.651 15.557 24.682 1.00 80.94 190 GLY A O 1
ATOM 1346 N N . ALA A 1 191 ? -3.889 16.404 22.618 1.00 81.00 191 ALA A N 1
ATOM 1347 C CA . ALA A 1 191 ? -5.292 16.780 22.749 1.00 81.00 191 ALA A CA 1
ATOM 1348 C C . ALA A 1 191 ? -6.036 16.694 21.405 1.00 81.00 191 ALA A C 1
ATOM 1350 O O . ALA A 1 191 ? -5.432 16.742 20.330 1.00 81.00 191 ALA A O 1
ATOM 1351 N N . GLY A 1 192 ? -7.366 16.609 21.481 1.00 81.69 192 GLY A N 1
ATOM 1352 C CA . GLY A 1 192 ? -8.252 16.522 20.320 1.00 81.69 192 GLY A CA 1
ATOM 1353 C C . GLY A 1 192 ? -8.349 15.121 19.707 1.00 81.69 192 GLY A C 1
ATOM 1354 O O . GLY A 1 192 ? -7.666 14.183 20.113 1.00 81.69 192 GLY A O 1
ATOM 1355 N N . ASN A 1 193 ? -9.226 14.984 18.713 1.00 80.62 193 ASN A N 1
ATOM 1356 C CA . ASN A 1 193 ? -9.417 13.735 17.977 1.00 80.62 193 ASN A CA 1
ATOM 1357 C C . ASN A 1 193 ? -8.331 13.614 16.907 1.00 80.62 193 ASN A C 1
ATOM 1359 O O . ASN A 1 193 ? -8.492 14.121 15.798 1.00 80.62 193 ASN A O 1
ATOM 1363 N N . SER A 1 194 ? -7.207 12.990 17.250 1.00 84.25 194 SER A N 1
ATOM 1364 C CA . SER A 1 194 ? -6.106 12.788 16.315 1.00 84.25 194 SER A CA 1
ATOM 1365 C C . SER A 1 194 ? -5.875 11.304 16.053 1.00 84.25 194 SER A C 1
ATOM 1367 O O . SER A 1 194 ? -5.811 10.500 16.980 1.00 84.25 194 SER A O 1
ATOM 1369 N N . TYR A 1 195 ? -5.754 10.945 14.776 1.00 88.12 195 TYR A N 1
ATOM 1370 C CA . TYR A 1 195 ? -5.650 9.564 14.317 1.00 88.12 195 TYR A CA 1
ATOM 1371 C C . TYR A 1 195 ? -4.355 9.390 13.526 1.00 88.12 195 TYR A C 1
ATOM 1373 O O . TYR A 1 195 ? -4.098 10.145 12.593 1.00 88.12 195 TYR A O 1
ATOM 1381 N N . GLY A 1 196 ? -3.541 8.391 13.881 1.00 88.81 196 GLY A N 1
ATOM 1382 C CA . GLY A 1 196 ? -2.361 8.036 13.084 1.00 88.81 196 GLY A CA 1
ATOM 1383 C C . GLY A 1 196 ? -2.743 7.402 11.740 1.00 88.81 196 GLY A C 1
ATOM 1384 O O . GLY A 1 196 ? -2.138 7.701 10.715 1.00 88.81 196 GLY A O 1
ATOM 1385 N N . VAL A 1 197 ? -3.772 6.549 11.743 1.00 90.56 197 VAL A N 1
ATOM 1386 C CA . VAL A 1 197 ? -4.412 5.994 10.543 1.00 90.56 197 VAL A CA 1
ATOM 1387 C C . VAL A 1 197 ? -5.918 6.059 10.746 1.00 90.56 197 VAL A C 1
ATOM 1389 O O . VAL A 1 197 ? -6.420 5.592 11.767 1.00 90.56 197 VAL A O 1
ATOM 1392 N N . GLU A 1 198 ? -6.635 6.610 9.771 1.00 89.94 198 GLU A N 1
ATOM 1393 C CA . GLU A 1 198 ? -8.093 6.633 9.759 1.00 89.94 198 GLU A CA 1
ATOM 1394 C C . GLU A 1 198 ? -8.615 5.922 8.508 1.00 89.94 198 GLU A C 1
ATOM 1396 O O . GLU A 1 198 ? -8.244 6.259 7.384 1.00 89.94 198 GLU A O 1
ATOM 1401 N N . GLY A 1 199 ? -9.488 4.938 8.714 1.00 91.00 199 GLY A N 1
ATOM 1402 C CA . GLY A 1 199 ? -10.261 4.308 7.652 1.00 91.00 199 GLY A CA 1
ATOM 1403 C C . GLY A 1 199 ? -11.687 4.845 7.654 1.00 91.00 199 GLY A C 1
ATOM 1404 O O . GLY A 1 199 ? -12.313 4.930 8.711 1.00 91.00 199 GLY A O 1
ATOM 1405 N N . ARG A 1 200 ? -12.237 5.153 6.476 1.00 89.38 200 ARG A N 1
ATOM 1406 C CA . ARG A 1 200 ? -13.648 5.531 6.301 1.00 89.38 200 ARG A CA 1
ATOM 1407 C C . ARG A 1 200 ? -14.238 4.753 5.131 1.00 89.38 200 ARG A C 1
ATOM 1409 O O . ARG A 1 200 ? -13.633 4.692 4.066 1.00 89.38 200 ARG A O 1
ATOM 1416 N N . ALA A 1 201 ? -15.424 4.186 5.323 1.00 90.50 201 ALA A N 1
ATOM 1417 C CA . ALA A 1 201 ? -16.191 3.525 4.273 1.00 90.50 201 ALA A CA 1
ATOM 1418 C C . ALA A 1 201 ? -17.603 4.113 4.239 1.00 90.50 201 ALA A C 1
ATOM 1420 O O . ALA A 1 201 ? -18.242 4.256 5.276 1.00 90.50 201 ALA A O 1
ATOM 1421 N N . VAL A 1 202 ? -18.066 4.474 3.041 1.00 89.69 202 VAL A N 1
ATOM 1422 C CA . VAL A 1 202 ? -19.424 5.008 2.816 1.00 89.69 202 VAL A CA 1
ATOM 1423 C C . VAL A 1 202 ? -20.406 3.889 2.451 1.00 89.69 202 VAL A C 1
ATOM 1425 O O . VAL A 1 202 ? -21.607 4.019 2.655 1.00 89.69 202 VAL A O 1
ATOM 1428 N N . SER A 1 203 ? -19.900 2.771 1.923 1.00 89.06 203 SER A N 1
ATOM 1429 C CA . SER A 1 203 ? -20.720 1.609 1.581 1.00 89.06 203 SER A CA 1
ATOM 1430 C C . SER A 1 203 ? -21.225 0.899 2.837 1.00 89.06 203 SER A C 1
ATOM 1432 O O . SER A 1 203 ? -20.446 0.634 3.750 1.00 89.06 203 SER A O 1
ATOM 1434 N N . SER A 1 204 ? -22.501 0.505 2.835 1.00 86.38 204 SER A N 1
ATOM 1435 C CA . SER A 1 204 ? -23.122 -0.286 3.905 1.00 86.38 204 SER A CA 1
ATOM 1436 C C . SER A 1 204 ? -22.504 -1.676 4.079 1.00 86.38 204 SER A C 1
ATOM 1438 O O . SER A 1 204 ? -22.630 -2.268 5.145 1.00 86.38 204 SER A O 1
ATOM 1440 N N . SER A 1 205 ? -21.840 -2.200 3.046 1.00 86.25 205 SER A N 1
ATOM 1441 C CA . SER A 1 205 ? -21.120 -3.479 3.077 1.00 86.25 205 SER A CA 1
ATOM 1442 C C . SER A 1 205 ? -19.597 -3.311 3.051 1.00 86.25 205 SER A C 1
ATOM 1444 O O . SER A 1 205 ? -18.868 -4.298 2.981 1.00 86.25 205 SER A O 1
ATOM 1446 N N . GLY A 1 206 ? -19.100 -2.071 3.028 1.00 85.25 206 GLY A N 1
ATOM 1447 C CA . GLY A 1 206 ? -17.675 -1.776 2.924 1.00 85.25 206 GLY A CA 1
ATOM 1448 C C . GLY A 1 206 ? -16.990 -1.771 4.286 1.00 85.25 206 GLY A C 1
ATOM 1449 O O . GLY A 1 206 ? -17.501 -1.204 5.247 1.00 85.25 206 GLY A O 1
ATOM 1450 N N . ALA A 1 207 ? -15.791 -2.345 4.356 1.00 87.81 207 ALA A N 1
ATOM 1451 C CA . ALA A 1 207 ? -14.939 -2.231 5.531 1.00 87.81 207 ALA A CA 1
ATOM 1452 C C . ALA A 1 207 ? -13.995 -1.032 5.382 1.00 87.81 207 ALA A C 1
ATOM 1454 O O . ALA A 1 207 ? -13.242 -0.929 4.416 1.00 87.81 207 ALA A O 1
ATOM 1455 N N . ALA A 1 208 ? -14.010 -0.141 6.370 1.00 89.69 208 ALA A N 1
ATOM 1456 C CA . ALA A 1 208 ? -13.071 0.973 6.470 1.00 89.69 208 ALA A CA 1
ATOM 1457 C C . ALA A 1 208 ? -11.626 0.516 6.766 1.00 89.69 208 ALA A C 1
ATOM 1459 O O . ALA A 1 208 ? -10.672 1.227 6.462 1.00 89.69 208 ALA A O 1
ATOM 1460 N N . GLY A 1 209 ? -11.469 -0.676 7.349 1.00 89.19 209 GLY A N 1
ATOM 1461 C CA . GLY A 1 209 ? -10.191 -1.339 7.580 1.00 89.19 209 GLY A CA 1
ATOM 1462 C C . GLY A 1 209 ? -10.373 -2.855 7.595 1.00 89.19 209 GLY A C 1
ATOM 1463 O O . GLY A 1 209 ? -11.383 -3.356 8.084 1.00 89.19 209 GLY A O 1
ATOM 1464 N N . HIS A 1 210 ? -9.401 -3.580 7.047 1.00 88.31 210 HIS A N 1
ATOM 1465 C CA . HIS A 1 210 ? -9.385 -5.038 6.996 1.00 88.31 210 HIS A CA 1
ATOM 1466 C C . HIS A 1 210 ? -7.962 -5.519 7.281 1.00 88.31 210 HIS A C 1
ATOM 1468 O O . HIS A 1 210 ? -7.030 -5.178 6.553 1.00 88.31 210 HIS A O 1
ATOM 1474 N N . PHE A 1 211 ? -7.798 -6.280 8.361 1.00 87.88 211 PHE A N 1
ATOM 1475 C CA . PHE A 1 211 ? -6.512 -6.814 8.793 1.00 87.88 211 PHE A CA 1
ATOM 1476 C C . PHE A 1 211 ? -6.571 -8.335 8.707 1.00 87.88 211 PHE A C 1
ATOM 1478 O O . PHE A 1 211 ? -7.366 -8.958 9.404 1.00 87.88 211 PHE A O 1
ATOM 1485 N N . VAL A 1 212 ? -5.738 -8.918 7.846 1.00 83.19 212 VAL A N 1
ATOM 1486 C CA . VAL A 1 212 ? -5.630 -10.370 7.668 1.00 83.19 212 VAL A CA 1
ATOM 1487 C C . VAL A 1 212 ? -4.241 -10.800 8.096 1.00 83.19 212 VAL A C 1
ATOM 1489 O O . VAL A 1 212 ? -3.249 -10.223 7.649 1.00 83.19 212 VAL A O 1
ATOM 1492 N N . ASN A 1 213 ? -4.176 -11.821 8.941 1.00 83.31 213 ASN A N 1
ATOM 1493 C CA . ASN A 1 213 ? -2.941 -12.498 9.294 1.00 83.31 213 ASN A CA 1
ATOM 1494 C C . ASN A 1 213 ? -3.098 -13.983 8.951 1.00 83.31 213 ASN A C 1
ATOM 1496 O O . ASN A 1 213 ? -4.060 -14.612 9.378 1.00 83.31 213 ASN A O 1
ATOM 1500 N N . SER A 1 214 ? -2.201 -14.511 8.120 1.00 82.25 214 SER A N 1
ATOM 1501 C CA . SER A 1 214 ? -2.260 -15.889 7.620 1.00 82.25 214 SER A CA 1
ATOM 1502 C C . SER A 1 214 ? -1.422 -16.874 8.432 1.00 82.25 214 SER A C 1
ATOM 1504 O O . SER A 1 214 ? -1.627 -18.076 8.310 1.00 82.25 214 SER A O 1
ATOM 1506 N N . GLU A 1 215 ? -0.474 -16.388 9.238 1.00 80.19 215 GLU A N 1
ATOM 1507 C CA . GLU A 1 215 ? 0.503 -17.227 9.954 1.00 80.19 215 GLU A CA 1
ATOM 1508 C C . GLU A 1 215 ? 0.546 -16.936 11.470 1.00 80.19 215 GLU A C 1
ATOM 1510 O O . GLU A 1 215 ? 1.375 -17.484 12.194 1.00 80.19 215 GLU A O 1
ATOM 1515 N N . GLY A 1 216 ? -0.354 -16.087 11.979 1.00 72.00 216 GLY A N 1
ATOM 1516 C CA . GLY A 1 216 ? -0.481 -15.745 13.399 1.00 72.00 216 GLY A CA 1
ATOM 1517 C C . GLY A 1 216 ? -1.780 -14.991 13.707 1.00 72.00 216 GLY A C 1
ATOM 1518 O O . GLY A 1 216 ? -2.579 -14.749 12.810 1.00 72.00 216 GLY A O 1
ATOM 1519 N N . ASP A 1 217 ? -1.988 -14.595 14.968 1.00 64.56 217 ASP A N 1
ATOM 1520 C CA . ASP A 1 217 ? -3.343 -14.252 15.456 1.00 64.56 217 ASP A CA 1
ATOM 1521 C C . ASP A 1 217 ? -3.489 -12.850 16.083 1.00 64.56 217 ASP A C 1
ATOM 1523 O O . ASP A 1 217 ? -4.534 -12.515 16.637 1.00 64.56 217 ASP A O 1
ATOM 1527 N N . LEU A 1 218 ? -2.446 -12.008 16.057 1.00 69.25 218 LEU A N 1
ATOM 1528 C CA . LEU A 1 218 ? -2.366 -10.913 17.028 1.00 69.25 218 LEU A CA 1
ATOM 1529 C C . LEU A 1 218 ? -2.397 -9.499 16.432 1.00 69.25 218 LEU A C 1
ATOM 1531 O O . LEU A 1 218 ? -1.427 -9.024 15.842 1.00 69.25 218 LEU A O 1
ATOM 1535 N N . ILE A 1 219 ? -3.486 -8.783 16.720 1.00 80.94 219 ILE A N 1
ATOM 1536 C CA . ILE A 1 219 ? -3.488 -7.319 16.817 1.00 80.94 219 ILE A CA 1
ATOM 1537 C C . ILE A 1 219 ? -3.038 -6.967 18.239 1.00 80.94 219 ILE A C 1
ATOM 1539 O O . ILE A 1 219 ? -3.662 -7.377 19.215 1.00 80.94 219 ILE A O 1
ATOM 1543 N N . VAL A 1 220 ? -1.935 -6.225 18.368 1.00 73.19 220 VAL A N 1
ATOM 1544 C CA . VAL A 1 220 ? -1.304 -5.929 19.664 1.00 73.19 220 VAL A CA 1
ATOM 1545 C C . VAL A 1 220 ? -1.541 -4.474 20.058 1.00 73.19 220 VAL A C 1
ATOM 1547 O O . VAL A 1 220 ? -1.182 -3.567 19.310 1.00 73.19 220 VAL A O 1
ATOM 1550 N N . GLY A 1 221 ? -2.036 -4.239 21.274 1.00 74.69 221 GLY A N 1
ATOM 1551 C CA . GLY A 1 221 ? -1.854 -2.955 21.953 1.00 74.69 221 GLY A CA 1
ATOM 1552 C C . GLY A 1 221 ? -0.490 -2.914 22.647 1.00 74.69 221 GLY A C 1
ATOM 1553 O O . GLY A 1 221 ? -0.132 -3.864 23.341 1.00 74.69 221 GLY A O 1
ATOM 1554 N N . ARG A 1 222 ? 0.278 -1.824 22.498 1.00 71.62 222 ARG A N 1
ATOM 1555 C CA . ARG A 1 222 ? 1.506 -1.559 23.281 1.00 71.62 222 ARG A CA 1
ATOM 1556 C C . ARG A 1 222 ? 1.401 -0.193 23.964 1.00 71.62 222 ARG A C 1
ATOM 1558 O O . ARG A 1 222 ? 1.005 0.765 23.311 1.00 71.62 222 ARG A O 1
ATOM 1565 N N . ALA A 1 223 ? 1.770 -0.096 25.242 1.00 69.31 223 ALA A N 1
ATOM 1566 C CA . ALA A 1 223 ? 1.949 1.182 25.934 1.00 69.31 223 ALA A CA 1
ATOM 1567 C C . ALA A 1 223 ? 3.442 1.450 26.145 1.00 69.31 223 ALA A C 1
ATOM 1569 O O . ALA A 1 223 ? 4.211 0.524 26.393 1.00 69.31 223 ALA A O 1
ATOM 1570 N N . SER A 1 224 ? 3.839 2.720 26.057 1.00 65.88 224 SER A N 1
ATOM 1571 C CA . SER A 1 224 ? 5.216 3.162 26.325 1.00 65.88 224 SER A CA 1
ATOM 1572 C C . SER A 1 224 ? 5.500 3.390 27.817 1.00 65.88 224 SER A C 1
ATOM 1574 O O . SER A 1 224 ? 6.638 3.672 28.179 1.00 65.88 224 SER A O 1
ATOM 1576 N N . ALA A 1 225 ? 4.482 3.303 28.674 1.00 67.88 225 ALA A N 1
ATOM 1577 C CA . ALA A 1 225 ? 4.592 3.483 30.119 1.00 67.88 225 ALA A CA 1
ATOM 1578 C C . ALA A 1 225 ? 4.220 2.184 30.845 1.00 67.88 225 ALA A C 1
ATOM 1580 O O . ALA A 1 225 ? 3.451 1.377 30.316 1.00 67.88 225 ALA A O 1
ATOM 1581 N N . SER A 1 226 ? 4.745 1.995 32.060 1.00 59.81 226 SER A N 1
ATOM 1582 C CA . SER A 1 226 ? 4.421 0.857 32.925 1.00 59.81 226 SER A CA 1
ATOM 1583 C C . SER A 1 226 ? 2.967 0.953 33.400 1.00 59.81 226 SER A C 1
ATOM 1585 O O . SER A 1 226 ? 2.662 1.503 34.456 1.00 59.81 226 SER A O 1
ATOM 1587 N N . GLY A 1 227 ? 2.050 0.461 32.581 1.00 69.75 227 GLY A N 1
ATOM 1588 C CA . GLY A 1 227 ? 0.630 0.428 32.875 1.00 69.75 227 GLY A CA 1
ATOM 1589 C C . GLY A 1 227 ? -0.068 -0.651 32.052 1.00 69.75 227 GLY A C 1
ATOM 1590 O O . GLY A 1 227 ? 0.490 -1.128 31.059 1.00 69.75 227 GLY A O 1
ATOM 1591 N N . PRO A 1 228 ? -1.279 -1.062 32.458 1.00 70.94 228 PRO A N 1
ATOM 1592 C CA . PRO A 1 228 ? -2.040 -2.068 31.735 1.00 70.94 228 PRO A CA 1
ATOM 1593 C C . PRO A 1 228 ? -2.329 -1.588 30.312 1.00 70.94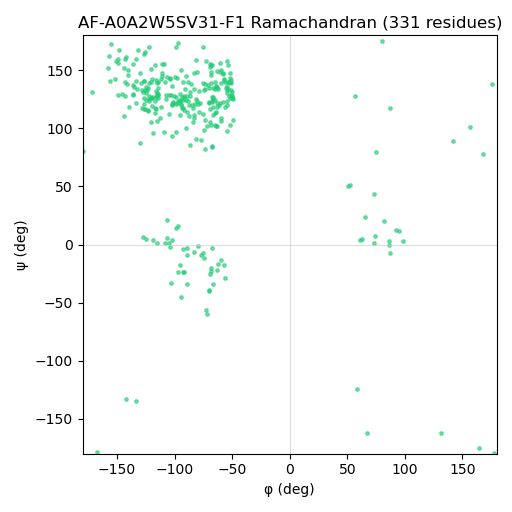 228 PRO A C 1
ATOM 1595 O O . PRO A 1 228 ? -2.935 -0.535 30.094 1.00 70.94 228 PRO A O 1
ATOM 1598 N N . VAL A 1 229 ? -1.883 -2.378 29.336 1.00 69.19 229 VAL A N 1
ATOM 1599 C CA . VAL A 1 229 ? -2.116 -2.100 27.924 1.00 69.19 229 VAL A CA 1
ATOM 1600 C C . VAL A 1 229 ? -3.412 -2.761 27.497 1.00 69.19 229 VAL A C 1
ATOM 1602 O O . VAL A 1 229 ? -3.452 -3.954 27.216 1.00 69.19 229 VAL A O 1
ATOM 1605 N N . ASN A 1 230 ? -4.477 -1.971 27.423 1.00 73.12 230 ASN A N 1
ATOM 1606 C CA . ASN A 1 230 ? -5.761 -2.464 26.944 1.00 73.12 230 ASN A CA 1
ATOM 1607 C C . ASN A 1 230 ? -5.952 -2.022 25.494 1.00 73.12 230 ASN A C 1
ATOM 1609 O O . ASN A 1 230 ? -5.968 -0.823 25.211 1.00 73.12 230 ASN A O 1
ATOM 1613 N N . PHE A 1 231 ? -6.144 -2.979 24.584 1.00 80.19 231 PHE A N 1
ATOM 1614 C CA . PHE A 1 231 ? -6.735 -2.679 23.285 1.00 80.19 231 PHE A CA 1
ATOM 1615 C C . PHE A 1 231 ? -8.206 -2.328 23.516 1.00 80.19 231 PHE A C 1
ATOM 1617 O O . PHE A 1 231 ? -9.017 -3.188 23.859 1.00 80.19 231 PHE A O 1
ATOM 1624 N N . ARG A 1 232 ? -8.532 -1.039 23.426 1.00 76.56 232 ARG A N 1
ATOM 1625 C CA . ARG A 1 232 ? -9.886 -0.535 23.663 1.00 76.56 232 ARG A CA 1
ATOM 1626 C C . ARG A 1 232 ? -10.578 -0.336 22.327 1.00 76.56 232 ARG A C 1
ATOM 1628 O O . ARG A 1 232 ? -10.072 0.384 21.472 1.00 76.56 232 ARG A O 1
ATOM 1635 N N . VAL A 1 233 ? -11.753 -0.931 22.187 1.00 81.94 233 VAL A N 1
ATOM 1636 C CA . VAL A 1 233 ? -12.661 -0.673 21.071 1.00 81.94 233 VAL A CA 1
ATOM 1637 C C . VAL A 1 233 ? -13.797 0.184 21.609 1.00 81.94 233 VAL A C 1
ATOM 1639 O O . VAL A 1 233 ? -14.569 -0.273 22.447 1.00 81.94 233 VAL A O 1
ATOM 1642 N N . ALA A 1 234 ? -13.875 1.435 21.160 1.00 78.25 234 ALA A N 1
ATOM 1643 C CA . ALA A 1 234 ? -15.036 2.287 21.386 1.00 78.25 234 ALA A CA 1
ATOM 1644 C C . ALA A 1 234 ? -15.942 2.185 20.158 1.00 78.25 234 ALA A C 1
ATOM 1646 O O . ALA A 1 234 ? -15.489 2.407 19.035 1.00 78.25 234 ALA A O 1
ATOM 1647 N N . ASN A 1 235 ? -17.204 1.821 20.357 1.00 78.69 235 ASN A N 1
ATOM 1648 C CA . ASN A 1 235 ? -18.174 1.722 19.278 1.00 78.69 235 ASN A CA 1
ATOM 1649 C C . ASN A 1 235 ? -19.559 2.165 19.783 1.00 78.69 235 ASN A C 1
ATOM 1651 O O . ASN A 1 235 ? -19.861 2.044 20.967 1.00 78.69 235 ASN A O 1
ATOM 1655 N N . ASN A 1 236 ? -20.382 2.684 18.870 1.00 79.38 236 ASN A N 1
ATOM 1656 C CA . ASN A 1 236 ? -21.776 3.062 19.142 1.00 79.38 236 ASN A CA 1
ATOM 1657 C C . ASN A 1 236 ? -22.771 1.977 18.676 1.00 79.38 236 ASN A C 1
ATOM 1659 O O . ASN A 1 236 ? -23.956 2.253 18.521 1.00 79.38 236 ASN A O 1
ATOM 1663 N N . GLY A 1 237 ? -22.291 0.771 18.371 1.00 82.44 237 GLY A N 1
ATOM 1664 C CA . GLY A 1 237 ? -23.060 -0.304 17.747 1.00 82.44 237 GLY A CA 1
ATOM 1665 C C . GLY A 1 237 ? -22.671 -1.661 18.321 1.00 82.44 237 GLY A C 1
ATOM 1666 O O . GLY A 1 237 ? -22.527 -1.817 19.528 1.00 82.44 237 GLY A O 1
ATOM 1667 N N . ASP A 1 238 ? -22.444 -2.645 17.452 1.00 83.19 238 ASP A N 1
ATOM 1668 C CA . ASP A 1 238 ? -22.105 -4.003 17.878 1.00 83.19 238 ASP A CA 1
ATOM 1669 C C . ASP A 1 238 ? -20.641 -4.335 17.588 1.00 83.19 238 ASP A C 1
ATOM 1671 O O . ASP A 1 238 ? -20.110 -3.980 16.536 1.00 83.19 238 ASP A O 1
ATOM 1675 N N . VAL A 1 239 ? -19.992 -5.029 18.521 1.00 85.75 239 VAL A N 1
ATOM 1676 C CA . VAL A 1 239 ? -18.649 -5.594 18.345 1.00 85.75 239 VAL A CA 1
ATOM 1677 C C . VAL A 1 239 ? -18.784 -7.107 18.382 1.00 85.75 239 VAL A C 1
ATOM 1679 O O . VAL A 1 239 ? -19.333 -7.637 19.343 1.00 85.75 239 VAL A O 1
ATOM 1682 N N . TYR A 1 240 ? -18.277 -7.801 17.365 1.00 82.75 240 TYR A N 1
ATOM 1683 C CA . TYR A 1 240 ? -18.300 -9.261 17.287 1.00 82.75 240 TYR A CA 1
ATOM 1684 C C . TYR A 1 240 ? -16.876 -9.819 17.314 1.00 82.75 240 TYR A C 1
ATOM 1686 O O . TYR A 1 240 ? -15.985 -9.283 16.658 1.00 82.75 240 TYR A O 1
ATOM 1694 N N . VAL A 1 241 ? -16.665 -10.912 18.044 1.00 84.56 241 VAL A N 1
ATOM 1695 C CA . VAL A 1 241 ? -15.430 -11.707 18.014 1.00 84.56 241 VAL A CA 1
ATOM 1696 C C . VAL A 1 241 ? -15.834 -13.153 17.789 1.00 84.56 241 VAL A C 1
ATOM 1698 O O . VAL A 1 241 ? -16.532 -13.719 18.626 1.00 84.56 241 VAL A O 1
ATOM 1701 N N . ARG A 1 242 ? -15.411 -13.748 16.664 1.00 83.31 242 ARG A N 1
ATOM 1702 C CA . ARG A 1 242 ? -15.808 -15.117 16.271 1.00 83.31 242 ARG A CA 1
ATOM 1703 C C . ARG A 1 242 ? -17.333 -15.307 16.339 1.00 83.31 242 ARG A C 1
ATOM 1705 O O . ARG A 1 242 ? -17.819 -16.201 17.019 1.00 83.31 242 ARG A O 1
ATOM 1712 N N . ASP A 1 243 ? -18.064 -14.377 15.724 1.00 83.56 243 ASP A N 1
ATOM 1713 C CA . ASP A 1 243 ? -19.537 -14.304 15.703 1.00 83.56 243 ASP A CA 1
ATOM 1714 C C . ASP A 1 243 ? -20.224 -14.100 17.065 1.00 83.56 243 ASP A C 1
ATOM 1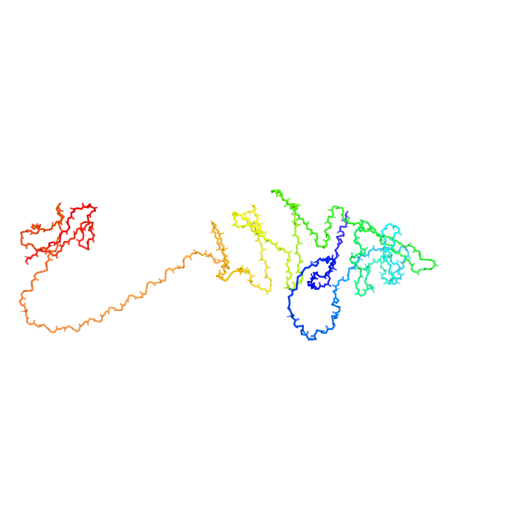716 O O . ASP A 1 243 ? -21.450 -14.012 17.152 1.00 83.56 243 ASP A O 1
ATOM 1720 N N . VAL A 1 244 ? -19.458 -13.913 18.142 1.00 82.25 244 VAL A N 1
ATOM 1721 C CA . VAL A 1 244 ? -19.992 -13.581 19.464 1.00 82.25 244 VAL A CA 1
ATOM 1722 C C . VAL A 1 244 ? -20.019 -12.071 19.643 1.00 82.25 244 VAL A C 1
ATOM 1724 O O . VAL A 1 244 ? -18.975 -11.420 19.673 1.00 82.25 244 VAL A O 1
ATOM 1727 N N . LYS A 1 245 ? -21.218 -11.507 19.818 1.00 85.69 245 LYS A N 1
ATOM 1728 C CA . LYS A 1 245 ? -21.381 -10.101 20.202 1.00 85.69 245 LYS A CA 1
ATOM 1729 C C . LYS A 1 245 ? -20.801 -9.865 21.601 1.00 85.69 245 LYS A C 1
ATOM 1731 O O . LYS A 1 245 ? -21.336 -10.363 22.591 1.00 85.69 245 LYS A O 1
ATOM 1736 N N . ILE A 1 246 ? -19.738 -9.077 21.687 1.00 83.19 246 ILE A N 1
ATOM 1737 C CA . ILE A 1 246 ? -19.091 -8.677 22.937 1.00 83.19 246 ILE A CA 1
ATOM 1738 C C . ILE A 1 246 ? -19.941 -7.611 23.641 1.00 83.19 246 ILE A C 1
ATOM 1740 O O . ILE A 1 246 ? -20.472 -6.708 22.999 1.00 83.19 246 ILE A O 1
ATOM 1744 N N . GLY A 1 247 ? -20.069 -7.711 24.968 1.00 72.31 247 GLY A N 1
ATOM 1745 C CA . GLY A 1 247 ? -20.755 -6.707 25.796 1.00 72.31 247 GLY A CA 1
ATOM 1746 C C . GLY A 1 247 ? -22.206 -7.023 26.175 1.00 72.31 247 GLY A C 1
ATOM 1747 O O . GLY A 1 247 ? -22.831 -6.219 26.861 1.00 72.31 247 GLY A O 1
ATOM 1748 N N . LYS A 1 248 ? -22.753 -8.191 25.809 1.00 57.09 248 LYS A N 1
ATOM 1749 C CA . LYS A 1 248 ? -23.947 -8.715 26.493 1.00 57.09 248 LYS A CA 1
ATOM 1750 C C . LYS A 1 248 ? -23.503 -9.356 27.810 1.00 57.09 248 LYS A C 1
ATOM 1752 O O . LYS A 1 248 ? -22.695 -10.280 27.784 1.00 57.09 248 LYS A O 1
ATOM 1757 N N . THR A 1 249 ? -24.009 -8.874 28.948 1.00 59.62 249 THR A N 1
ATOM 1758 C CA . THR A 1 249 ? -23.887 -9.588 30.229 1.00 59.62 249 THR A CA 1
ATOM 1759 C C . THR A 1 249 ? -24.352 -11.024 30.005 1.00 59.62 249 THR A C 1
ATOM 1761 O O . THR A 1 249 ? -25.436 -11.231 29.454 1.00 59.62 249 THR A O 1
ATOM 1764 N N . GLY A 1 250 ? -23.515 -12.004 30.362 1.00 60.47 250 GLY A N 1
ATOM 1765 C CA . GLY A 1 250 ? -23.890 -13.415 30.266 1.00 60.47 250 GLY A CA 1
ATOM 1766 C C . GLY A 1 250 ? -25.198 -13.684 31.022 1.00 60.47 250 GLY A C 1
ATOM 1767 O O . GLY A 1 250 ? -25.563 -12.890 31.897 1.00 60.47 250 GLY A O 1
ATOM 1768 N N . PRO A 1 251 ? -25.930 -14.765 30.701 1.00 65.62 251 PRO A N 1
ATOM 1769 C CA . PRO A 1 251 ? -27.114 -15.127 31.470 1.00 65.62 251 PRO A CA 1
ATOM 1770 C C . PRO A 1 251 ? -26.756 -15.168 32.961 1.00 65.62 251 PRO A C 1
ATOM 1772 O O . PRO A 1 251 ? -25.713 -15.705 33.342 1.00 65.62 251 PRO A O 1
ATOM 1775 N N . LYS A 1 252 ? -27.588 -14.541 33.802 1.00 67.88 252 LYS A N 1
ATOM 1776 C CA . LYS A 1 252 ? -27.458 -14.638 35.260 1.00 67.88 252 LYS A CA 1
ATOM 1777 C C . LYS A 1 252 ? -27.458 -16.129 35.599 1.00 67.88 252 LYS A C 1
ATOM 1779 O O . LYS A 1 252 ? -28.383 -16.818 35.183 1.00 67.88 252 LYS A O 1
ATOM 1784 N N . GLY A 1 253 ? -26.419 -16.608 36.288 1.00 73.00 253 GLY A N 1
ATOM 1785 C CA . GLY A 1 253 ? -26.343 -18.011 36.695 1.00 73.00 253 GLY A CA 1
ATOM 1786 C C . GLY A 1 253 ? -27.616 -18.420 37.434 1.00 73.00 253 GLY A C 1
ATOM 1787 O O . GLY A 1 253 ? -28.194 -17.597 38.154 1.00 73.00 253 GLY A O 1
ATOM 1788 N N . ASP A 1 254 ? -28.058 -19.657 37.216 1.00 77.12 254 ASP A N 1
ATOM 1789 C CA . ASP A 1 254 ? -29.254 -20.190 37.859 1.00 77.12 254 ASP A CA 1
ATOM 1790 C C . ASP A 1 254 ? -29.172 -19.985 39.376 1.00 77.12 254 ASP A C 1
ATOM 1792 O O . ASP A 1 254 ? -28.106 -20.111 39.990 1.00 77.12 254 ASP A O 1
ATOM 1796 N N . VAL A 1 255 ? -30.301 -19.624 39.991 1.00 80.69 255 VAL A N 1
ATOM 1797 C CA . VAL A 1 255 ? -30.398 -19.553 41.451 1.00 80.69 255 VAL A CA 1
ATOM 1798 C C . VAL A 1 255 ? -30.043 -20.938 41.985 1.00 80.69 255 VAL A C 1
ATOM 1800 O O . VAL A 1 255 ? -30.660 -21.923 41.583 1.00 80.69 255 VAL A O 1
ATOM 1803 N N . GLY A 1 256 ? -29.028 -21.015 42.853 1.00 79.19 256 GLY A N 1
ATOM 1804 C CA . GLY A 1 256 ? -28.618 -22.282 43.455 1.00 79.19 256 GLY A CA 1
ATOM 1805 C C . GLY A 1 256 ? -29.821 -23.000 44.081 1.00 79.19 256 GLY A C 1
ATOM 1806 O O . GLY A 1 256 ? -30.751 -22.328 44.539 1.00 79.19 256 GLY A O 1
ATOM 1807 N N . PRO A 1 257 ? -29.840 -24.344 44.090 1.00 80.31 257 PRO A N 1
ATOM 1808 C CA . PRO A 1 257 ? -30.965 -25.092 44.633 1.00 80.31 257 PRO A CA 1
ATOM 1809 C C . PRO A 1 257 ? -31.261 -24.620 46.059 1.00 80.31 257 PRO A C 1
ATOM 1811 O O . PRO A 1 257 ? -30.346 -24.449 46.869 1.00 80.31 257 PRO A O 1
ATOM 1814 N N . GLN A 1 258 ? -32.542 -24.389 46.356 1.00 80.56 258 GLN A N 1
ATOM 1815 C CA . GLN A 1 258 ? -32.986 -24.099 47.715 1.00 80.56 258 GLN A CA 1
ATOM 1816 C C . GLN A 1 258 ? -32.465 -25.213 48.630 1.00 80.56 258 GLN A C 1
ATOM 1818 O O . GLN A 1 258 ? -32.639 -26.395 48.328 1.00 80.56 258 GLN A O 1
ATOM 1823 N N . GLY A 1 259 ? -31.784 -24.834 49.717 1.00 76.38 259 GLY A N 1
ATOM 1824 C CA . GLY A 1 259 ? -31.263 -25.795 50.685 1.00 76.38 259 GLY A CA 1
ATOM 1825 C C . GLY A 1 259 ? -32.368 -26.756 51.119 1.00 76.38 259 GLY A C 1
ATOM 1826 O O . GLY A 1 259 ? -33.515 -26.343 51.296 1.00 76.38 259 GLY A O 1
ATOM 1827 N N . THR A 1 260 ? -32.036 -28.041 51.249 1.00 75.62 260 THR A N 1
ATOM 1828 C CA . THR A 1 260 ? -32.985 -29.064 51.699 1.00 75.62 260 THR A CA 1
ATOM 1829 C C . THR A 1 260 ? -33.671 -28.595 52.976 1.00 75.62 260 THR A C 1
ATOM 1831 O O . THR A 1 260 ? -32.985 -28.210 53.926 1.00 75.62 260 THR A O 1
ATOM 1834 N N . GLN A 1 261 ? -35.005 -28.628 53.001 1.00 76.25 261 GLN A N 1
ATOM 1835 C CA . GLN A 1 261 ? -35.781 -28.378 54.212 1.00 76.25 261 GLN A CA 1
ATOM 1836 C C . GLN A 1 261 ? -35.219 -29.253 55.339 1.00 76.25 261 GLN A C 1
ATOM 1838 O O . GLN A 1 261 ? -35.014 -30.456 55.154 1.00 76.25 261 GLN A O 1
ATOM 1843 N N . GLY A 1 262 ? -34.888 -28.631 56.475 1.00 74.00 262 GLY A N 1
ATOM 1844 C CA . GLY A 1 262 ? -34.397 -29.355 57.644 1.00 74.00 262 GLY A CA 1
ATOM 1845 C C . GLY A 1 262 ? -35.377 -30.467 58.010 1.00 74.00 262 GLY A C 1
ATOM 1846 O O . GLY A 1 262 ? -36.586 -30.276 57.907 1.00 74.00 262 GLY A O 1
ATOM 1847 N N . ARG A 1 263 ? -34.857 -31.640 58.388 1.00 69.81 263 ARG A N 1
ATOM 1848 C CA . ARG A 1 263 ? -35.686 -32.767 58.834 1.00 69.81 263 ARG A CA 1
ATOM 1849 C C . ARG A 1 263 ? -36.588 -32.296 59.971 1.00 69.81 263 ARG A C 1
ATOM 1851 O O . ARG A 1 263 ? -36.090 -31.665 60.904 1.00 69.81 263 ARG A O 1
ATOM 1858 N N . ASP A 1 264 ? -37.873 -32.625 59.890 1.00 71.25 264 ASP A N 1
ATOM 1859 C CA . ASP A 1 264 ? -38.812 -32.383 60.979 1.00 71.25 264 ASP A CA 1
ATOM 1860 C C . ASP A 1 264 ? -38.233 -32.975 62.270 1.00 71.25 264 ASP A C 1
ATOM 1862 O O . ASP A 1 264 ? -37.814 -34.137 62.313 1.00 71.25 264 ASP A O 1
ATOM 1866 N N . GLY A 1 265 ? -38.137 -32.143 63.309 1.00 66.81 265 GLY A N 1
ATOM 1867 C CA . GLY A 1 265 ? -37.681 -32.589 64.620 1.00 66.81 265 GLY A CA 1
ATOM 1868 C C . GLY A 1 265 ? -38.605 -33.689 65.159 1.00 66.81 265 GLY A C 1
ATOM 1869 O O . GLY A 1 265 ? -39.794 -33.700 64.830 1.00 66.81 265 GLY A O 1
ATOM 1870 N N . PRO A 1 266 ? -38.093 -34.627 65.978 1.00 65.62 266 PRO A N 1
ATOM 1871 C CA . PRO A 1 266 ? -38.920 -35.678 66.556 1.00 65.62 266 PRO A CA 1
ATOM 1872 C C . PRO A 1 266 ? -40.113 -35.058 67.290 1.00 65.62 266 PRO A C 1
ATOM 1874 O O . PRO A 1 266 ? -39.957 -34.125 68.080 1.00 65.62 266 PRO A O 1
ATOM 1877 N N . LYS A 1 267 ? -41.313 -35.571 67.001 1.00 57.66 267 LYS A N 1
ATOM 1878 C CA . LYS A 1 267 ? -42.556 -35.162 67.656 1.00 57.66 267 LYS A CA 1
ATOM 1879 C C . LYS A 1 267 ? -42.423 -35.442 69.154 1.00 57.66 267 LYS A C 1
ATOM 1881 O O . LYS A 1 267 ? -42.427 -36.599 69.557 1.00 57.66 267 LYS A O 1
ATOM 1886 N N . GLY A 1 268 ? -42.254 -34.386 69.948 1.00 51.00 268 GLY A N 1
ATOM 1887 C CA . GLY A 1 268 ? -42.174 -34.488 71.402 1.00 51.00 268 GLY A CA 1
ATOM 1888 C C . GLY A 1 268 ? -43.496 -34.971 71.996 1.00 51.00 268 GLY A C 1
ATOM 1889 O O . GLY A 1 268 ? -44.570 -34.558 71.547 1.00 51.00 268 GLY A O 1
ATOM 1890 N N . ASP A 1 269 ? -43.408 -35.850 72.993 1.00 51.97 269 ASP A N 1
ATOM 1891 C CA . ASP A 1 269 ? -44.554 -36.337 73.755 1.00 51.97 269 ASP A CA 1
ATOM 1892 C C . ASP A 1 269 ? -45.329 -35.176 74.389 1.00 51.97 269 ASP A C 1
ATOM 1894 O O . ASP A 1 269 ? -44.766 -34.167 74.820 1.00 51.97 269 ASP A O 1
ATOM 1898 N N . THR A 1 270 ? -46.654 -35.314 74.415 1.00 47.94 270 THR A N 1
ATOM 1899 C CA . THR A 1 270 ? -47.568 -34.290 74.932 1.00 47.94 270 THR A CA 1
ATOM 1900 C C . THR A 1 270 ? -47.343 -34.107 76.433 1.00 47.94 270 THR A C 1
ATOM 1902 O O . THR A 1 270 ? -47.786 -34.922 77.238 1.00 47.94 270 THR A O 1
ATOM 1905 N N . GLY A 1 271 ? -46.646 -33.034 76.808 1.00 49.41 271 GLY A N 1
ATOM 1906 C CA . GLY A 1 271 ? -46.539 -32.589 78.195 1.00 49.41 271 GLY A CA 1
ATOM 1907 C C . GLY A 1 271 ? -47.874 -32.036 78.718 1.00 49.41 271 GLY A C 1
ATOM 1908 O O . GLY A 1 271 ? -48.713 -31.599 77.923 1.00 49.41 271 GLY A O 1
ATOM 1909 N N . PRO A 1 272 ? -48.101 -32.050 80.045 1.00 44.47 272 PRO A N 1
ATOM 1910 C CA . PRO A 1 272 ? -49.306 -31.487 80.642 1.00 44.47 272 PRO A CA 1
ATOM 1911 C C . PRO A 1 272 ? -49.454 -30.009 80.264 1.00 44.47 272 PRO A C 1
ATOM 1913 O O . PRO A 1 272 ? -48.475 -29.269 80.184 1.00 44.47 272 PRO A O 1
ATOM 1916 N N . ARG A 1 273 ? -50.704 -29.609 80.009 1.00 45.16 273 ARG A N 1
ATOM 1917 C CA . ARG A 1 273 ? -51.116 -28.253 79.629 1.00 45.16 273 ARG A CA 1
ATOM 1918 C C . ARG A 1 273 ? -50.504 -27.226 80.587 1.00 45.16 273 ARG A C 1
ATOM 1920 O O . ARG A 1 273 ? -50.939 -27.132 81.729 1.00 45.16 273 ARG A O 1
ATOM 1927 N N . GLY A 1 274 ? -49.511 -26.482 80.103 1.00 43.88 274 GLY A N 1
ATOM 1928 C CA . GLY A 1 274 ? -48.977 -25.309 80.789 1.00 43.88 274 GLY A CA 1
ATOM 1929 C C . GLY A 1 274 ? -49.988 -24.163 80.786 1.00 43.88 274 GLY A C 1
ATOM 1930 O O . GLY A 1 274 ? -50.844 -24.081 79.898 1.00 43.88 274 GLY A O 1
ATOM 1931 N N . ASP A 1 275 ? -49.889 -23.310 81.800 1.00 37.97 275 ASP A N 1
ATOM 1932 C CA . ASP A 1 275 ? -50.719 -22.122 81.994 1.00 37.97 275 ASP A CA 1
ATOM 1933 C C . ASP A 1 275 ? -50.729 -21.196 80.757 1.00 37.97 275 ASP A C 1
ATOM 1935 O O . ASP A 1 275 ? -49.788 -21.224 79.956 1.00 37.97 275 ASP A O 1
ATOM 1939 N N . PRO A 1 276 ? -51.787 -20.384 80.556 1.00 40.09 276 PRO A N 1
ATOM 1940 C CA . PRO A 1 276 ? -51.956 -19.576 79.350 1.00 40.09 276 PRO A CA 1
ATOM 1941 C C . PRO A 1 276 ? -50.741 -18.677 79.079 1.00 40.09 276 PRO A C 1
ATOM 1943 O O . PRO A 1 276 ? -50.397 -17.818 79.889 1.00 40.09 276 PRO A O 1
ATOM 1946 N N . GLY A 1 277 ? -50.105 -18.863 77.919 1.00 40.56 277 GLY A N 1
ATOM 1947 C CA . GLY A 1 277 ? -49.052 -17.973 77.439 1.00 40.56 277 GLY A CA 1
ATOM 1948 C C . GLY A 1 277 ? -49.612 -16.581 77.149 1.00 40.56 277 GLY A C 1
ATOM 1949 O O . GLY A 1 277 ? -50.658 -16.455 76.513 1.00 40.56 277 GLY A O 1
ATOM 1950 N N . ALA A 1 278 ? -48.912 -15.549 77.624 1.00 40.62 278 ALA A N 1
ATOM 1951 C CA . ALA A 1 278 ? -49.215 -14.147 77.356 1.00 40.62 278 ALA A CA 1
ATOM 1952 C C . ALA A 1 278 ? -49.391 -13.901 75.846 1.00 40.62 278 ALA A C 1
ATOM 1954 O O . ALA A 1 278 ? -48.583 -14.359 75.035 1.00 40.62 278 ALA A O 1
ATOM 1955 N N . GLY A 1 279 ? -50.477 -13.215 75.487 1.00 45.25 279 GLY A N 1
ATOM 1956 C CA . GLY A 1 279 ? -50.881 -12.971 74.108 1.00 45.25 279 GLY A CA 1
ATOM 1957 C C . GLY A 1 279 ? -49.808 -12.252 73.292 1.00 45.25 279 GLY A C 1
ATOM 1958 O O . GLY A 1 279 ? -49.033 -11.445 73.805 1.00 45.25 279 GLY A O 1
ATOM 1959 N N . ALA A 1 280 ? -49.767 -12.561 71.997 1.00 46.78 280 ALA A N 1
ATOM 1960 C CA . ALA A 1 280 ? -48.965 -11.831 71.030 1.00 46.78 280 ALA A CA 1
ATOM 1961 C C . ALA A 1 280 ? -49.342 -10.343 71.078 1.00 46.78 280 ALA A C 1
ATOM 1963 O O . ALA A 1 280 ? -50.490 -9.974 70.838 1.00 46.78 280 ALA A O 1
ATOM 1964 N N . ALA A 1 281 ? -48.375 -9.500 71.421 1.00 57.09 281 ALA A N 1
ATOM 1965 C CA . ALA A 1 281 ? -48.542 -8.061 71.446 1.00 57.09 281 ALA A CA 1
ATOM 1966 C C . ALA A 1 281 ? -48.794 -7.513 70.030 1.00 57.09 281 ALA A C 1
ATOM 1968 O O . ALA A 1 281 ? -47.894 -7.519 69.184 1.00 57.09 281 ALA A O 1
ATOM 1969 N N . ASP A 1 282 ? -49.996 -6.991 69.784 1.00 69.88 282 ASP A N 1
ATOM 1970 C CA . ASP A 1 282 ? -50.297 -6.214 68.581 1.00 69.88 282 ASP A CA 1
ATOM 1971 C C . ASP A 1 282 ? -49.486 -4.903 68.642 1.00 69.88 282 ASP A C 1
ATOM 1973 O O . ASP A 1 282 ? -49.723 -4.042 69.496 1.00 69.88 282 ASP A O 1
ATOM 1977 N N . THR A 1 283 ? -48.494 -4.752 67.757 1.00 75.00 283 THR A N 1
ATOM 1978 C CA . THR A 1 283 ? -47.683 -3.527 67.650 1.00 75.00 283 THR A CA 1
ATOM 1979 C C . THR A 1 283 ? -48.260 -2.612 66.569 1.00 75.00 283 THR A C 1
ATOM 1981 O O . THR A 1 283 ? -48.479 -3.050 65.442 1.00 75.00 283 THR A O 1
ATOM 1984 N N . PHE A 1 284 ? -48.475 -1.333 66.885 1.00 77.62 284 PHE A N 1
ATOM 1985 C CA . PHE A 1 284 ? -48.984 -0.315 65.960 1.00 77.62 284 PHE A CA 1
ATOM 1986 C C . PHE A 1 284 ? -48.163 0.981 66.035 1.00 77.62 284 PHE A C 1
ATOM 1988 O O . PHE A 1 284 ? -47.463 1.244 67.014 1.00 77.62 284 PHE A O 1
ATOM 1995 N N . CYS A 1 285 ? -48.235 1.806 64.990 1.00 80.31 285 CYS A N 1
ATOM 1996 C CA . CYS A 1 285 ? -47.476 3.055 64.893 1.00 80.31 285 CYS A CA 1
ATOM 1997 C C . CYS A 1 285 ? -48.342 4.303 64.981 1.00 80.31 285 CYS A C 1
ATOM 1999 O O . CYS A 1 285 ? -49.445 4.344 64.440 1.00 80.31 285 CYS A O 1
ATOM 2001 N N . VAL A 1 286 ? -47.764 5.358 65.559 1.00 81.56 286 VAL A N 1
ATOM 2002 C CA . VAL A 1 286 ? -48.350 6.700 65.627 1.00 81.56 286 VAL A CA 1
ATOM 2003 C C . VAL A 1 286 ? -47.277 7.746 65.298 1.00 81.56 286 VAL A C 1
ATOM 2005 O O . VAL A 1 286 ? -46.140 7.650 65.764 1.00 81.56 286 VAL A O 1
ATOM 2008 N N . VAL A 1 287 ? -47.626 8.750 64.489 1.00 76.44 287 VAL A N 1
ATOM 2009 C CA . VAL A 1 287 ? -46.757 9.903 64.190 1.00 76.44 287 VAL A CA 1
ATOM 2010 C C . VAL A 1 287 ? -47.124 11.044 65.136 1.00 76.44 287 VAL A C 1
ATOM 2012 O O . VAL A 1 287 ? -48.283 11.458 65.156 1.00 76.44 287 VAL A O 1
ATOM 2015 N N . ASN A 1 288 ? -46.156 11.559 65.902 1.00 79.56 288 ASN A N 1
ATOM 2016 C CA . ASN A 1 288 ? -46.364 12.721 66.769 1.00 79.56 288 ASN A CA 1
ATOM 2017 C C . ASN A 1 288 ? -45.879 14.010 66.085 1.00 79.56 288 ASN A C 1
ATOM 2019 O O . ASN A 1 288 ? -44.866 14.014 65.387 1.00 79.56 288 ASN A O 1
ATOM 2023 N N . ASN A 1 289 ? -46.595 15.115 66.299 1.00 76.44 289 ASN A N 1
ATOM 2024 C CA . ASN A 1 289 ? -46.217 16.441 65.802 1.00 76.44 289 ASN A CA 1
ATOM 2025 C C . ASN A 1 289 ? -45.092 17.094 66.618 1.00 76.44 289 ASN A C 1
ATOM 2027 O O . ASN A 1 289 ? -44.560 18.119 66.197 1.00 76.44 289 ASN A O 1
ATOM 2031 N N . GLU A 1 290 ? -44.726 16.493 67.747 1.00 78.06 290 GLU A N 1
ATOM 2032 C CA . GLU A 1 290 ? -43.616 16.901 68.602 1.00 78.06 290 GLU A CA 1
ATOM 2033 C C . GLU A 1 290 ? -42.355 16.059 68.335 1.00 78.06 290 GLU A C 1
ATOM 2035 O O . GLU A 1 290 ? -42.381 15.044 67.633 1.00 78.06 290 GLU A O 1
ATOM 2040 N N . THR A 1 291 ? -41.222 16.468 68.911 1.00 78.00 291 THR A N 1
ATOM 2041 C CA . THR A 1 291 ? -39.924 15.782 68.770 1.00 78.00 291 THR A CA 1
ATOM 2042 C C . THR A 1 291 ? -39.766 14.559 69.677 1.00 78.00 291 THR A C 1
ATOM 2044 O O . THR A 1 291 ? -38.735 13.890 69.621 1.00 78.00 291 THR A O 1
ATOM 2047 N N . ASN A 1 292 ? -40.765 14.242 70.506 1.00 81.44 292 ASN A N 1
ATOM 2048 C CA . ASN A 1 292 ? -40.732 13.117 71.435 1.00 81.44 292 ASN A CA 1
ATOM 2049 C C . ASN A 1 292 ? -42.022 12.273 71.363 1.00 81.44 292 ASN A C 1
ATOM 2051 O O . ASN A 1 292 ? -43.020 12.664 70.762 1.00 81.44 292 ASN A O 1
ATOM 2055 N N . CYS A 1 293 ? -41.982 11.088 71.971 1.00 81.50 293 CYS A N 1
ATOM 2056 C CA . CYS A 1 293 ? -43.091 10.129 72.002 1.00 81.50 293 CYS A CA 1
ATOM 2057 C C . CYS A 1 293 ? -43.787 10.053 73.371 1.00 81.50 293 CYS A C 1
ATOM 2059 O O . CYS A 1 293 ? -44.423 9.045 73.688 1.00 81.50 293 CYS A O 1
ATOM 2061 N N . ALA A 1 294 ? -43.643 11.084 74.209 1.00 82.44 294 ALA A N 1
ATOM 2062 C CA . ALA A 1 294 ? -44.217 11.084 75.547 1.00 82.44 294 ALA A CA 1
ATOM 2063 C C . ALA A 1 294 ? -45.753 11.126 75.471 1.00 82.44 294 ALA A C 1
ATOM 2065 O O . ALA A 1 294 ? -46.328 11.969 74.793 1.00 82.44 294 ALA A O 1
ATOM 2066 N N . GLY A 1 295 ? -46.424 10.186 76.143 1.00 79.75 295 GLY A N 1
ATOM 2067 C CA . GLY A 1 295 ? -47.892 10.138 76.223 1.00 79.75 295 GLY A CA 1
ATOM 2068 C C . GLY A 1 295 ? -48.625 9.690 74.951 1.00 79.75 295 GLY A C 1
ATOM 2069 O O . GLY A 1 295 ? -49.850 9.620 74.959 1.00 79.75 295 GLY A O 1
ATOM 2070 N N . VAL A 1 296 ? -47.907 9.349 73.875 1.00 84.56 296 VAL A N 1
ATOM 2071 C CA . VAL A 1 296 ? -48.515 8.960 72.587 1.00 84.56 296 VAL A CA 1
ATOM 2072 C C . VAL A 1 296 ? -49.211 7.596 72.672 1.00 84.56 296 VAL A C 1
ATOM 2074 O O . VAL A 1 296 ? -50.299 7.415 72.129 1.00 84.56 296 VAL A O 1
ATOM 2077 N N . CYS A 1 297 ? -48.615 6.637 73.383 1.00 85.19 297 CYS A N 1
ATOM 2078 C CA . CYS A 1 297 ? -49.244 5.348 73.655 1.00 85.19 297 CYS A CA 1
ATOM 2079 C C . CYS A 1 297 ? -50.181 5.494 74.862 1.00 85.19 297 CYS A C 1
ATOM 2081 O O . CYS A 1 297 ? -49.722 5.659 75.991 1.00 85.19 297 CYS A O 1
ATOM 2083 N N . SER A 1 298 ? -51.492 5.456 74.625 1.00 80.19 298 SER A N 1
ATOM 2084 C CA . SER A 1 298 ? -52.530 5.550 75.660 1.00 80.19 298 SER A CA 1
ATOM 2085 C C . SER A 1 298 ? -53.505 4.368 75.561 1.00 80.19 298 SER A C 1
ATOM 2087 O O . SER A 1 298 ? -53.497 3.631 74.577 1.00 80.19 298 SER A O 1
ATOM 2089 N N . GLY A 1 299 ? -54.301 4.126 76.610 1.00 75.38 299 GLY A N 1
ATOM 2090 C CA . GLY A 1 299 ? -55.295 3.042 76.617 1.00 75.38 299 GLY A CA 1
ATOM 2091 C C . GLY A 1 299 ? -54.707 1.628 76.736 1.00 75.38 299 GLY A C 1
ATOM 2092 O O . GLY A 1 299 ? -55.132 0.731 76.018 1.00 75.38 299 GLY A O 1
ATOM 2093 N N . GLY A 1 300 ? -53.722 1.424 77.621 1.00 75.31 300 GLY A N 1
ATOM 2094 C CA . GLY A 1 300 ? -53.138 0.094 77.880 1.00 75.31 300 GLY A CA 1
ATOM 2095 C C . GLY A 1 300 ? -52.068 -0.343 76.874 1.00 75.31 300 GLY A C 1
ATOM 2096 O O . GLY A 1 300 ? -51.793 -1.531 76.741 1.00 75.31 300 GLY A O 1
ATOM 2097 N N . SER A 1 301 ? -51.473 0.608 76.150 1.00 84.44 301 SER A N 1
ATOM 2098 C CA . SER A 1 301 ? -50.346 0.356 75.247 1.00 84.44 301 SER A CA 1
ATOM 2099 C C . SER A 1 301 ? -49.066 0.993 75.781 1.00 84.44 301 SER A C 1
ATOM 2101 O O . SER A 1 301 ? -49.108 2.083 76.352 1.00 84.44 301 SER A O 1
ATOM 2103 N N . VAL A 1 302 ? -47.924 0.344 75.564 1.00 84.62 302 VAL A N 1
ATOM 2104 C CA . VAL A 1 302 ? -46.607 0.798 76.039 1.00 84.62 302 VAL A CA 1
ATOM 2105 C C . VAL A 1 302 ? -45.739 1.222 74.857 1.00 84.62 302 VAL A C 1
ATOM 2107 O O . VAL A 1 302 ? -45.782 0.605 73.792 1.00 84.62 302 VAL A O 1
ATOM 2110 N N . LEU A 1 303 ? -44.949 2.285 75.035 1.00 83.56 303 LEU A N 1
ATOM 2111 C CA . LEU A 1 303 ? -43.970 2.727 74.042 1.00 83.56 303 LEU A CA 1
ATOM 2112 C C . LEU A 1 303 ? -42.810 1.727 73.966 1.00 83.56 303 LEU A C 1
ATOM 2114 O O . LEU A 1 303 ? -42.136 1.485 74.963 1.00 83.56 303 LEU A O 1
ATOM 2118 N N . VAL A 1 304 ? -42.563 1.185 72.774 1.00 83.31 304 VAL A N 1
ATOM 2119 C CA . VAL A 1 304 ? -41.507 0.185 72.534 1.00 83.31 304 VAL A CA 1
ATOM 2120 C C . VAL A 1 304 ? -40.286 0.798 71.849 1.00 83.31 304 VAL A C 1
ATOM 2122 O O . VAL A 1 304 ? -39.158 0.383 72.096 1.00 83.31 304 VAL A O 1
ATOM 2125 N N . SER A 1 305 ? -40.491 1.792 70.983 1.00 81.56 305 SER A N 1
ATOM 2126 C CA . SER A 1 305 ? -39.414 2.463 70.250 1.00 81.56 305 SER A CA 1
ATOM 2127 C C . SER A 1 305 ? -39.848 3.848 69.777 1.00 81.56 305 SER A C 1
ATOM 2129 O O . SER A 1 305 ? -41.036 4.098 69.538 1.00 81.56 305 SER A O 1
ATOM 2131 N N . SER A 1 306 ? -38.875 4.747 69.639 1.00 82.69 306 SER A N 1
ATOM 2132 C CA . SER A 1 306 ? -39.045 6.084 69.083 1.00 82.69 306 SER A CA 1
ATOM 2133 C C . SER A 1 306 ? -37.848 6.461 68.210 1.00 82.69 306 SER A C 1
ATOM 2135 O O . SER A 1 306 ? -36.698 6.188 68.552 1.00 82.69 306 SER A O 1
ATOM 2137 N N . VAL A 1 307 ? -38.119 7.094 67.065 1.00 80.00 307 VAL A N 1
ATOM 2138 C CA . VAL A 1 307 ? -37.087 7.594 66.143 1.00 80.00 307 VAL A CA 1
ATOM 2139 C C . VAL A 1 307 ? -37.459 9.004 65.687 1.00 80.00 307 VAL A C 1
ATOM 2141 O O . VAL A 1 307 ? -38.614 9.266 65.344 1.00 80.00 307 VAL A O 1
ATOM 2144 N N . ALA A 1 308 ? -36.485 9.917 65.683 1.00 77.38 308 ALA A N 1
ATOM 2145 C CA . ALA A 1 308 ? -36.652 11.259 65.133 1.00 77.38 308 ALA A CA 1
ATOM 2146 C C . ALA A 1 308 ? -36.677 11.212 63.595 1.00 77.38 308 ALA A C 1
ATOM 2148 O O . ALA A 1 308 ? -35.901 10.490 62.974 1.00 77.38 308 ALA A O 1
ATOM 2149 N N . SER A 1 309 ? -37.570 11.982 62.977 1.00 73.50 309 SER A N 1
ATOM 2150 C CA . SER A 1 309 ? -37.702 12.076 61.521 1.00 73.50 309 SER A CA 1
ATOM 2151 C C . SER A 1 309 ? -36.401 12.528 60.830 1.00 73.50 309 SER A C 1
ATOM 2153 O O . SER A 1 309 ? -35.739 13.429 61.354 1.00 73.50 309 SER A O 1
ATOM 2155 N N . PRO A 1 310 ? -36.105 12.048 59.601 1.00 72.12 310 PRO A N 1
ATOM 2156 C CA . PRO A 1 310 ? -36.910 11.131 58.774 1.00 72.12 310 PRO A CA 1
ATOM 2157 C C . PRO A 1 310 ? -36.783 9.668 59.214 1.00 72.12 310 PRO A C 1
ATOM 2159 O O . PRO A 1 310 ? -35.681 9.168 59.419 1.00 72.12 310 PRO A O 1
ATOM 2162 N N . CYS A 1 311 ? -37.920 8.979 59.350 1.00 70.69 311 CYS A N 1
ATOM 2163 C CA . CYS A 1 311 ? -37.979 7.596 59.826 1.00 70.69 311 CYS A CA 1
ATOM 2164 C C . CYS A 1 311 ? -38.476 6.660 58.705 1.00 70.69 311 CYS A C 1
ATOM 2166 O O . CYS A 1 311 ? -39.454 6.965 58.019 1.00 70.69 311 CYS A O 1
ATOM 2168 N N . ALA A 1 312 ? -37.795 5.523 58.535 1.00 64.69 312 ALA A N 1
ATOM 2169 C CA . ALA A 1 312 ? -38.209 4.410 57.683 1.00 64.69 312 ALA A CA 1
ATOM 2170 C C . ALA A 1 312 ? -38.115 3.131 58.518 1.00 64.69 312 ALA A C 1
ATOM 2172 O O . ALA A 1 312 ? -37.057 2.508 58.602 1.00 64.69 312 ALA A O 1
ATOM 2173 N N . THR A 1 313 ? -39.183 2.793 59.242 1.00 62.47 313 THR A N 1
ATOM 2174 C CA . THR A 1 313 ? -39.165 1.617 60.122 1.00 62.47 313 THR A CA 1
ATOM 2175 C C . THR A 1 313 ? -39.723 0.388 59.409 1.00 62.47 313 THR A C 1
ATOM 2177 O O . THR A 1 313 ? -40.617 0.482 58.567 1.00 62.47 313 THR A O 1
ATOM 2180 N N . SER A 1 314 ? -39.228 -0.794 59.788 1.00 58.16 314 SER A N 1
ATOM 2181 C CA . SER A 1 314 ? -39.712 -2.101 59.312 1.00 58.16 314 SER A CA 1
ATOM 2182 C C . SER A 1 314 ? -41.192 -2.363 59.616 1.00 58.16 314 SER A C 1
ATOM 2184 O O . SER A 1 314 ? -41.776 -3.283 59.055 1.00 58.16 314 SER A O 1
ATOM 2186 N N . ASN A 1 315 ? -41.802 -1.550 60.485 1.00 61.50 315 ASN A N 1
ATOM 2187 C CA . ASN A 1 315 ? -43.166 -1.722 60.982 1.00 61.50 315 ASN A CA 1
ATOM 2188 C C . ASN A 1 315 ? -44.199 -0.872 60.210 1.00 61.50 315 ASN A C 1
ATOM 2190 O O . ASN A 1 315 ? -45.313 -0.681 60.687 1.00 61.50 315 ASN A O 1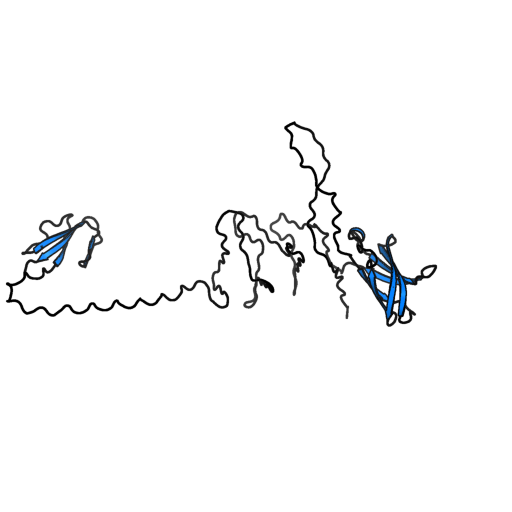
ATOM 2194 N N . GLY A 1 316 ? -43.841 -0.363 59.020 1.00 62.47 316 GLY A N 1
ATOM 2195 C CA . GLY A 1 316 ? -44.769 0.294 58.085 1.00 62.47 316 GLY A CA 1
ATOM 2196 C C . GLY A 1 316 ? -44.882 1.817 58.220 1.00 62.47 316 GLY A C 1
ATOM 2197 O O . GLY A 1 316 ? -45.787 2.420 57.648 1.00 62.47 316 GLY A O 1
ATOM 2198 N N . CYS A 1 317 ? -43.977 2.455 58.962 1.00 66.50 317 CYS A N 1
ATOM 2199 C CA . CYS A 1 317 ? -44.120 3.849 59.384 1.00 66.50 317 CYS A CA 1
ATOM 2200 C C . CYS A 1 317 ? -43.101 4.672 58.600 1.00 66.50 317 CYS A C 1
ATOM 2202 O O . CYS A 1 317 ? -41.917 4.697 58.932 1.00 66.50 317 CYS A O 1
ATOM 2204 N N . ASN A 1 318 ? -43.573 5.275 57.506 1.00 70.00 318 ASN A N 1
ATOM 2205 C CA . ASN A 1 318 ? -42.786 6.135 56.630 1.00 70.00 318 ASN A CA 1
ATOM 2206 C C . ASN A 1 318 ? -43.293 7.567 56.748 1.00 70.00 318 ASN A C 1
ATOM 2208 O O . ASN A 1 318 ? -44.444 7.855 56.411 1.00 70.00 318 ASN A O 1
ATOM 2212 N N . TYR A 1 319 ? -42.426 8.466 57.208 1.00 70.12 319 TYR A N 1
ATOM 2213 C CA . TYR A 1 319 ? -42.758 9.881 57.295 1.00 70.12 319 TYR A CA 1
ATOM 2214 C C . TYR A 1 319 ? -41.548 10.755 56.950 1.00 70.12 319 TYR A C 1
ATOM 2216 O O . TYR A 1 319 ? -40.453 10.559 57.476 1.00 70.12 319 TYR A O 1
ATOM 2224 N N . GLY A 1 320 ? -41.743 11.697 56.021 1.00 66.38 320 GLY A N 1
ATOM 2225 C CA . GLY A 1 320 ? -40.653 12.403 55.337 1.00 66.38 320 GLY A CA 1
ATOM 2226 C C . GLY A 1 320 ? -40.375 13.842 55.783 1.00 66.38 320 GLY A C 1
ATOM 2227 O O . GLY A 1 320 ? -39.458 14.450 55.240 1.00 66.38 320 GLY A O 1
ATOM 2228 N N . SER A 1 321 ? -41.134 14.424 56.722 1.00 69.56 321 SER A N 1
ATOM 2229 C CA . SER A 1 321 ? -40.945 15.833 57.120 1.00 69.56 321 SER A CA 1
ATOM 2230 C C . SER A 1 321 ? -40.165 15.984 58.430 1.00 69.56 321 SER A C 1
ATOM 2232 O O . SER A 1 321 ? -40.569 15.427 59.447 1.00 69.56 321 SER A O 1
ATOM 2234 N N . THR A 1 322 ? -39.109 16.799 58.431 1.00 71.25 322 THR A N 1
ATOM 2235 C CA . THR A 1 322 ? -38.214 17.056 59.574 1.00 71.25 322 THR A CA 1
ATOM 2236 C C . THR A 1 322 ? -38.925 17.669 60.795 1.00 71.25 322 THR A C 1
ATOM 2238 O O . THR A 1 322 ? -39.890 18.415 60.658 1.00 71.25 322 THR A O 1
ATOM 2241 N N . GLY A 1 323 ? -38.443 17.350 62.006 1.00 71.31 323 GLY A N 1
ATOM 2242 C CA . GLY A 1 323 ? -38.926 17.949 63.266 1.00 71.31 323 GLY A CA 1
ATOM 2243 C C . GLY A 1 323 ? -40.017 17.179 64.026 1.00 71.31 323 GLY A C 1
ATOM 2244 O O . GLY A 1 323 ? -40.596 17.729 64.956 1.00 71.31 323 GLY A O 1
ATOM 2245 N N . ARG A 1 324 ? -40.296 15.923 63.657 1.00 77.06 324 ARG A N 1
ATOM 2246 C CA . ARG A 1 324 ? -41.311 15.055 64.289 1.00 77.06 324 ARG A CA 1
ATOM 2247 C C . ARG A 1 324 ? -40.741 13.713 64.745 1.00 77.06 324 ARG A C 1
ATOM 2249 O O . ARG A 1 324 ? -39.649 13.341 64.313 1.00 77.06 324 ARG A O 1
ATOM 2256 N N . ALA A 1 325 ? -41.485 12.982 65.575 1.00 80.62 325 ALA A N 1
ATOM 2257 C CA . ALA A 1 325 ? -41.118 11.650 66.058 1.00 80.62 325 ALA A CA 1
ATOM 2258 C C . ALA A 1 325 ? -42.090 10.555 65.582 1.00 80.62 325 ALA A C 1
ATOM 2260 O O . ALA A 1 325 ? -43.307 10.745 65.539 1.00 80.62 325 ALA A O 1
ATOM 2261 N N . CYS A 1 326 ? -41.535 9.387 65.251 1.00 83.50 326 CYS A N 1
ATOM 2262 C CA . CYS A 1 326 ? -42.281 8.174 64.924 1.00 83.50 326 CYS A CA 1
ATOM 2263 C C . CYS A 1 326 ? -42.253 7.234 66.129 1.00 83.50 326 CYS A C 1
ATOM 2265 O O . CYS A 1 326 ? -41.171 6.846 66.573 1.00 83.50 326 CYS A O 1
ATOM 2267 N N . CYS A 1 327 ? -43.427 6.879 66.650 1.00 85.12 327 CYS A N 1
ATOM 2268 C CA . CYS A 1 327 ? -43.576 6.114 67.884 1.00 85.12 327 CYS A CA 1
ATOM 2269 C C . CYS A 1 327 ? -44.196 4.746 67.579 1.00 85.12 327 CYS A C 1
ATOM 2271 O O . CYS A 1 327 ? -45.236 4.676 66.922 1.00 85.12 327 CYS A O 1
ATOM 2273 N N . THR A 1 328 ? -43.589 3.662 68.066 1.00 85.50 328 THR A N 1
ATOM 2274 C CA . THR A 1 328 ? -44.186 2.315 68.013 1.00 85.50 328 THR A CA 1
ATOM 2275 C C . THR A 1 328 ? -44.745 1.946 69.381 1.00 85.50 328 THR A C 1
ATOM 2277 O O . THR A 1 328 ? -43.992 1.867 70.357 1.00 85.50 328 THR A O 1
ATOM 2280 N N . CYS A 1 329 ? -46.048 1.696 69.435 1.00 85.38 329 CYS A N 1
ATOM 2281 C CA . CYS A 1 329 ? -46.770 1.271 70.625 1.00 85.38 329 CYS A CA 1
ATOM 2282 C C . CYS A 1 329 ? -47.092 -0.223 70.538 1.00 85.38 329 CYS A C 1
ATOM 2284 O O . CYS A 1 329 ? -47.409 -0.731 69.465 1.00 85.38 329 CYS A O 1
ATOM 2286 N N . SER A 1 330 ? -47.039 -0.917 71.668 1.00 85.38 330 SER A N 1
ATOM 2287 C CA . SER A 1 330 ? -47.443 -2.317 71.801 1.00 85.38 330 SER A CA 1
ATOM 2288 C C . SER A 1 330 ? -48.625 -2.413 72.754 1.00 85.38 330 SER A C 1
ATOM 2290 O O . SER A 1 330 ? -48.561 -1.861 73.855 1.00 85.38 330 SER A O 1
ATOM 2292 N N . SER A 1 331 ? -49.706 -3.069 72.329 1.00 79.62 331 SER A N 1
ATOM 2293 C CA . SER A 1 331 ? -50.848 -3.349 73.198 1.00 79.62 331 SER A CA 1
ATOM 2294 C C . SER A 1 331 ? -50.564 -4.586 74.046 1.00 79.62 331 SER A C 1
ATOM 2296 O O . SER A 1 331 ? -50.274 -5.659 73.517 1.00 79.62 331 SER A O 1
ATOM 2298 N N . THR A 1 332 ? -50.686 -4.452 75.365 1.00 66.81 332 THR A N 1
ATOM 2299 C CA . THR A 1 332 ? -50.791 -5.602 76.267 1.00 66.81 332 THR A CA 1
ATOM 2300 C C . THR A 1 332 ? -52.265 -5.999 76.341 1.00 66.81 332 THR A C 1
ATOM 2302 O O . THR A 1 332 ? -52.987 -5.481 77.194 1.00 66.81 332 THR A O 1
ATOM 2305 N N . ARG A 1 333 ? -52.742 -6.823 75.401 1.00 57.78 333 ARG A N 1
ATOM 2306 C CA . ARG A 1 333 ? -54.031 -7.518 75.559 1.00 57.78 333 ARG A CA 1
ATOM 2307 C C . ARG A 1 333 ? -53.882 -8.724 76.474 1.00 57.78 333 ARG A C 1
ATOM 2309 O O . ARG A 1 333 ? -52.852 -9.423 76.352 1.00 57.78 333 ARG A O 1
#

Solvent-accessible surface area (backbone atoms only — not comparable to full-atom values): 22816 Å² total; per-residue (Å²): 136,83,83,80,77,74,88,73,77,71,75,75,59,74,77,79,89,85,81,90,83,86,86,89,84,92,77,91,80,85,91,82,82,92,77,88,77,83,83,85,76,78,81,84,73,79,78,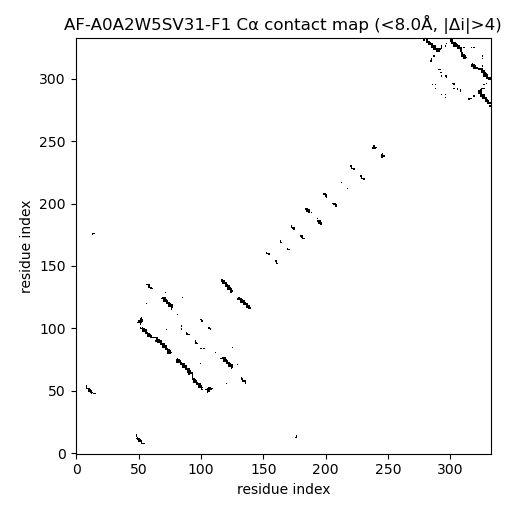81,80,61,50,47,40,49,48,82,43,72,52,52,35,84,94,42,70,68,42,81,45,55,30,36,36,38,33,20,47,85,92,46,78,71,48,73,52,75,47,76,39,59,29,54,89,28,26,40,70,47,52,48,38,76,81,45,99,56,24,40,58,75,72,74,58,62,88,63,77,47,39,34,39,34,35,16,44,74,48,95,74,60,50,76,47,45,71,43,79,47,60,69,59,90,89,61,83,81,77,60,93,87,66,80,86,78,58,93,60,96,60,77,69,74,85,80,84,63,98,67,87,65,80,88,67,80,49,89,35,99,83,50,70,51,80,85,56,76,60,87,70,94,63,80,99,70,66,36,73,83,62,80,52,89,51,94,88,50,71,39,71,85,87,87,65,93,88,60,89,80,89,80,59,82,61,97,57,101,61,90,58,71,76,79,85,87,77,97,74,87,48,68,57,96,87,40,65,64,87,66,81,71,81,79,74,77,80,73,79,77,74,77,79,75,77,81,72,80,83,74,78,88,70,81,86,72,77,87,74,82,58,85,62,57,69,48,77,48,79,38,88,42,73,55,63,81,79,68,45,61,93,67,26,45,76,77,49,75,43,62,38,68,37,81,50,100,84,76,50,74,50,85,62,76,69,20,16,43,28,35,26,31,35,72,108

Organism: NCBI:txid48

Foldseek 3Di:
DDDPPDFDFDWDFADDDDDDDDDDDDDDDDDDDDDDDDDDDPPPPDPDGAGAGWGKDKDFQPPDDFAWFKKKKFKDQVPRTLDIDIDIFGDDPRITIDIQQPPDPRHDDPVSCVPRQKMKIWIFGPDVVTHTRDMDIDHDDVPDDDDDPPDDQDDPDPDDSDDFDDPDDRDDFDDPYPPDDRDWFDDPDPDDDDDRDWFDDPDPPDDSDDDDDDPDDDDDFDDPDPDDGDPDDDDPDFDDDPNDTPDDDPPDPPDPPDPPDPPDDPDDDDDPDDDDDFDDWDKDKDKFQAQDCPPVDDDQKDWDDKDFPCDDDPRPDGDHDHHIMMTMITHRD

Sequence (333 aa):
MSCVVALQFLQTGRLAQVAFANGGGIGAAGGGTGVTTPPDLPPFEQLVTPGAYTIPVEGKVAGAADGSLRLVFTLSEGDVELFTETRTVTINDERFTHRLGSSSLQGLSPSLLAGTKTATVRWARETTPSVVAGSQHLAAAPYAMTLSPGARIKSTSTAPALTVTNTSTGVRATASSTTGRGIVGESTSGAGNSYGVEGRAVSSSGAAGHFVNSEGDLIVGRASASGPVNFRVANNGDVYVRDVKIGKTGPKGDVGPQGTQGRDGPKGDTGPRGDPGAGAADTFCVVNNETNCAGVCSGGSVLVSSVASPCATSNGCNYGSTGRACCTCSSTR

Mean predicted aligned error: 21.65 Å

Secondary structure (DSSP, 8-state):
------------SPPPP------------------PPPS-------------B-EEEEEE-TTPPSEEEEEEEEEEETTEEEEEEEEEEEEBTTEEEEEETTTSTT-B-GGGGTT-SEEEEEEEES-SSPEEEEEEEEEPPTT--PPPTT------SSS-S-----SS-S------STT--S-------SSSS--SS-----STT--S-----SS--------SSSS--------SS-EEETTEEETPPPPPPPPPPPPPPPPPPP-------PPPPPPP--EEEEEESSSS-TT-S-SSEEEEEEEESSEE-TTS-EE--SS-EEEEEEE--

pLDDT: mean 71.59, std 20.62, range [21.86, 95.75]

Radius of gyration: 45.37 Å; Cα contacts (8 Å, |Δi|>4): 385; chains: 1; bounding box: 95×60×121 Å

Nearest PDB structures (foldseek):
  2vqu-assembly1_A  TM=4.813E-01  e=2.068E-01  Bacteroides thetaiotaomicron
  2ha1-assembly1_A  TM=4.167E-01  e=2.186E-01  Homo sapiens
  2wbk-assembly1_A  TM=4.753E-01  e=6.238E-01  Bacteroides thetaiotaomicron VPI-5482